Protein AF-0000000084808160 (afdb_homodimer)

Sequence (320 aa):
MPKTILEEVRAYDTNSIVALAGHPIHAMMVSFPIALVIATLGCDIFYWWGGDPFWARAGLWASGFAFWLGVAASLAGTAELLLVEGIRKRAASWMHAIAGVMLVSIAGANWGLRLVDHENVLPVGLMVSALGSVFVGIAGWHGGKLVFDHGIGLMVSTKDMPKTILEEVRAYDTNSIVALAGHPIHAMMVSFPIALVIATLGCDIFYWWGGDPFWARAGLWASGFAFWLGVAASLAGTAELLLVEGIRKRAASWMHAIAGVMLVSIAGANWGLRLVDHENVLPVGLMVSALGSVFVGIAGWHGGKLVFDHGIGLMVSTKD

Nearest PDB structures (foldseek):
  6s37-assembly1_A  TM=6.524E-01  e=2.725E+00  Pseudomonas putida KT2440
  6s18-assembly1_B  TM=5.820E-01  e=2.593E+00  Pseudomonas putida KT2440
  8tn6-assembly1_C  TM=5.753E-01  e=3.008E+00  synthetic construct
  6s37-assembly1_B  TM=4.274E-01  e=4.698E+00  Pseudomonas putida KT2440
  6s37-assembly1_A  TM=6.526E-01  e=3.570E+00  Pseudomonas putida KT2440

Organism: Rhodopseudomonas palustris (strain HaA2) (NCBI:txid316058)

InterPro domains:
  IPR019251 Domain of unknown function DUF2231, transmembrane [PF09990] (22-153)

Foldseek 3Di:
DPDDLVRVLLPFDLAFPCADVLHQPLVVLLVQLLVLLLLLLVLLVVCVVPVDCVSLVSSLVSLVSSLVSLVVSLVSLVCRCVVGPSLVSDPLNVQLNVLSVVLSVLSVVLNVVVVVPSSCCPPPSNVSSVVSNVSSVVNVVSVVCCCPVVVRSPPPPPPD/DPQDLVRVLLPFDLAFPCADVLHQPLVVLLVQLLVLLLLLLVLLVVCVVPVDCVSLVSSLVSLVRSLVSLVVSLVSLVCRCPVGPSLVSDPLNVQLNVLSVVLSVLSVVLNVVVVVPSSCCPPPSNVSSVVSNVSSVVNVVSVVCCCPVVVRSDPPPPPD

pLDDT: mean 90.42, std 14.32, range [31.45, 98.94]

Radius of gyration: 20.62 Å; Cα contacts (8 Å, |Δi|>4): 481; chains: 2; bounding box: 40×64×45 Å

Secondary structure (DSSP, 8-state):
----HHHHHHTS----SSEETTEEHHHHHTHHHHHHHHHHHHHHHHHHHH--HHHHHHHHHHHHHHHHHHHHHHHHHHHHHHH-HHHHT-HHHHHHHHHHHHHHHHHHHHHHHHHH-TT-IIIIIHHHHHHHHHHHHHHHHHHHHHHHTT-TT----TT-/----HHHHHHTS----SSEETTEEHHHHHTHHHHHHHHHHHHHHHHHHHH--HHHHHHHHHHHHHHHHHHHHHHHHHHHHHHH-HHHHT-HHHHHHHHHHHHHHHHHHHHHHHHHH-TT-IIIIIHHHHHHHHHHHHHHHHHHHHHHHTT-TT----TT-

Structure (mmCIF, N/CA/C/O backbone):
data_AF-0000000084808160-model_v1
#
loop_
_entity.id
_entity.type
_entity.pdbx_description
1 polymer 'DUF2231 domain-containing protein'
#
loop_
_atom_site.group_PDB
_atom_site.id
_atom_site.type_symbol
_atom_site.label_atom_id
_atom_site.label_alt_id
_atom_site.label_comp_id
_atom_site.label_asym_id
_atom_site.label_entity_id
_atom_site.label_seq_id
_atom_site.pdbx_PDB_ins_code
_atom_site.Cartn_x
_atom_site.Cartn_y
_atom_site.Cartn_z
_atom_site.occupancy
_atom_site.B_iso_or_equiv
_atom_site.auth_seq_id
_atom_site.auth_comp_id
_atom_site.auth_asym_id
_atom_site.auth_atom_id
_atom_site.pdbx_PDB_model_num
ATOM 1 N N . MET A 1 1 ? 15.773 36.688 20.609 1 50.59 1 MET A N 1
ATOM 2 C CA . MET A 1 1 ? 16.328 35.406 21.016 1 50.59 1 MET A CA 1
ATOM 3 C C . MET A 1 1 ? 16.562 34.5 19.812 1 50.59 1 MET A C 1
ATOM 5 O O . MET A 1 1 ? 15.75 34.5 18.891 1 50.59 1 MET A O 1
ATOM 9 N N . PRO A 1 2 ? 17.797 34.062 19.703 1 53.31 2 PRO A N 1
ATOM 10 C CA . PRO A 1 2 ? 18.062 33.156 18.578 1 53.31 2 PRO A CA 1
ATOM 11 C C . PRO A 1 2 ? 17.062 32 18.484 1 53.31 2 PRO A C 1
ATOM 13 O O . PRO A 1 2 ? 16.703 31.422 19.516 1 53.31 2 PRO A O 1
ATOM 16 N N . LYS A 1 3 ? 16.312 31.984 17.422 1 60.12 3 LYS A N 1
ATOM 17 C CA . LYS A 1 3 ? 15.398 30.875 17.234 1 60.12 3 LYS A CA 1
ATOM 18 C C . LYS A 1 3 ? 16.078 29.531 17.531 1 60.12 3 LYS A C 1
ATOM 20 O O . LYS A 1 3 ? 17.266 29.359 17.219 1 60.12 3 LYS A O 1
ATOM 25 N N . THR A 1 4 ? 15.547 28.641 18.281 1 58.62 4 THR A N 1
ATOM 26 C CA . THR A 1 4 ? 16.047 27.281 18.484 1 58.62 4 THR A CA 1
ATOM 27 C C . THR A 1 4 ? 16.094 26.516 17.156 1 58.62 4 THR A C 1
ATOM 29 O O . THR A 1 4 ? 15.406 26.891 16.203 1 58.62 4 THR A O 1
ATOM 32 N N . ILE A 1 5 ? 17.031 25.75 16.984 1 57.03 5 ILE A N 1
ATOM 33 C CA . ILE A 1 5 ? 17.188 24.906 15.789 1 57.03 5 ILE A CA 1
ATOM 34 C C . ILE A 1 5 ? 15.82 24.328 15.398 1 57.03 5 ILE A C 1
ATOM 36 O O . ILE A 1 5 ? 15.484 24.266 14.211 1 57.03 5 ILE A O 1
ATOM 40 N N . LEU A 1 6 ? 15.078 24 16.422 1 59.34 6 LEU A N 1
ATOM 41 C CA . LEU A 1 6 ? 13.75 23.453 16.188 1 59.34 6 LEU A CA 1
ATOM 42 C C . LEU A 1 6 ? 12.836 24.484 15.539 1 59.34 6 LEU A C 1
ATOM 44 O O . LEU A 1 6 ? 12.078 24.172 14.625 1 59.34 6 LEU A O 1
ATOM 48 N N . GLU A 1 7 ? 12.82 25.656 16.078 1 61.84 7 GLU A N 1
ATOM 49 C CA . GLU A 1 7 ? 12.023 26.75 15.5 1 61.84 7 GLU A CA 1
ATOM 50 C C . GLU A 1 7 ? 12.461 27.047 14.078 1 61.84 7 GLU A C 1
ATOM 52 O O . GLU A 1 7 ? 11.625 27.344 13.211 1 61.84 7 GLU A O 1
ATOM 57 N N . GLU A 1 8 ? 13.68 26.984 13.891 1 60.47 8 GLU A N 1
ATOM 58 C CA . GLU A 1 8 ? 14.211 27.266 12.562 1 60.47 8 GLU A CA 1
ATOM 59 C C . GLU A 1 8 ? 13.75 26.219 11.547 1 60.47 8 GLU A C 1
ATOM 61 O O . GLU A 1 8 ? 13.375 26.562 10.422 1 60.47 8 GLU A O 1
ATOM 66 N N . VAL A 1 9 ? 13.812 25.016 11.859 1 58.66 9 VAL A N 1
ATOM 67 C CA . VAL A 1 9 ? 13.43 23.938 10.961 1 58.66 9 VAL A CA 1
ATOM 68 C C . VAL A 1 9 ? 11.938 24.031 10.656 1 58.66 9 VAL A C 1
ATOM 70 O O . VAL A 1 9 ? 11.516 23.781 9.523 1 58.66 9 VAL A O 1
ATOM 73 N N . ARG A 1 10 ? 11.188 24.391 11.602 1 63.75 10 ARG A N 1
ATOM 74 C CA . ARG A 1 10 ? 9.742 24.5 11.453 1 63.75 10 ARG A CA 1
ATOM 75 C C . ARG A 1 10 ? 9.375 25.656 10.539 1 63.75 10 ARG A C 1
ATOM 77 O O . ARG A 1 10 ? 8.281 25.688 9.969 1 63.75 10 ARG A O 1
ATOM 84 N N . ALA A 1 11 ? 10.328 26.531 10.336 1 67.12 11 ALA A N 1
ATOM 85 C CA . ALA A 1 11 ? 10.078 27.703 9.523 1 67.12 11 ALA A CA 1
ATOM 86 C C . ALA A 1 11 ? 10.164 27.375 8.039 1 67.12 11 ALA A C 1
ATOM 88 O O . ALA A 1 11 ? 9.656 28.125 7.195 1 67.12 11 ALA A O 1
ATOM 89 N N . TYR A 1 12 ? 10.719 26.25 7.754 1 69.31 12 TYR A N 1
ATOM 90 C CA . TYR A 1 12 ? 10.922 25.906 6.348 1 69.31 12 TYR A CA 1
ATOM 91 C C . TYR A 1 12 ? 9.703 25.219 5.77 1 69.31 12 TYR A C 1
ATOM 93 O O . TYR A 1 12 ? 9.016 24.469 6.469 1 69.31 12 TYR A O 1
ATOM 101 N N . ASP A 1 13 ? 9.398 25.5 4.473 1 73.69 13 ASP A N 1
ATOM 102 C CA . ASP A 1 13 ? 8.258 24.938 3.746 1 73.69 13 ASP A CA 1
ATOM 103 C C . ASP A 1 13 ? 8.422 23.438 3.551 1 73.69 13 ASP A C 1
ATOM 105 O O . AS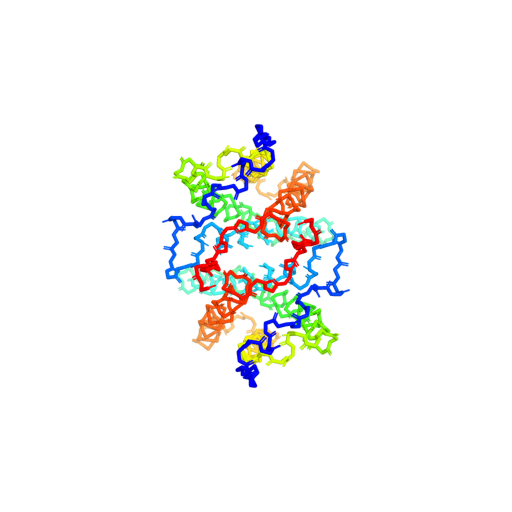P A 1 13 ? 9.492 22.969 3.164 1 73.69 13 ASP A O 1
ATOM 109 N N . THR A 1 14 ? 7.473 22.672 3.936 1 75.81 14 THR A N 1
ATOM 110 C CA . THR A 1 14 ? 7.492 21.219 3.818 1 75.81 14 THR A CA 1
ATOM 111 C C . THR A 1 14 ? 6.516 20.75 2.746 1 75.81 14 THR A C 1
ATOM 113 O O . THR A 1 14 ? 6.203 19.562 2.66 1 75.81 14 THR A O 1
ATOM 116 N N . ASN A 1 15 ? 6.141 21.688 1.88 1 77.44 15 ASN A N 1
ATOM 117 C CA . ASN A 1 15 ? 5.23 21.312 0.801 1 77.44 15 ASN A CA 1
ATOM 118 C C . ASN A 1 15 ? 5.93 20.484 -0.267 1 77.44 15 ASN A C 1
ATOM 120 O O . ASN A 1 15 ? 7.07 20.766 -0.633 1 77.44 15 ASN A O 1
ATOM 124 N N . SER A 1 16 ? 5.223 19.5 -0.676 1 79.38 16 SER A N 1
ATOM 125 C CA . SER A 1 16 ? 5.793 18.641 -1.707 1 79.38 16 SER A CA 1
ATOM 126 C C . SER A 1 16 ? 5.879 19.359 -3.047 1 79.38 16 SER A C 1
ATOM 128 O O . SER A 1 16 ? 4.918 20.016 -3.473 1 79.38 16 SER A O 1
ATOM 130 N N . ILE A 1 17 ? 7.062 19.266 -3.748 1 82.38 17 ILE A N 1
ATOM 131 C CA . ILE A 1 17 ? 7.238 19.812 -5.09 1 82.38 17 ILE A CA 1
ATOM 132 C C . ILE A 1 17 ? 7.047 18.703 -6.125 1 82.38 17 ILE A C 1
ATOM 134 O O . ILE A 1 17 ? 6.816 18.984 -7.305 1 82.38 17 ILE A O 1
ATOM 138 N N . VAL A 1 18 ? 7.289 17.531 -5.754 1 88.31 18 VAL A N 1
ATOM 139 C CA . VAL A 1 18 ? 7.035 16.359 -6.582 1 88.31 18 VAL A CA 1
ATOM 140 C C . VAL A 1 18 ? 5.637 15.82 -6.297 1 88.31 18 VAL A C 1
ATOM 142 O O . VAL A 1 18 ? 5.477 14.883 -5.508 1 88.31 18 VAL A O 1
ATOM 145 N N . ALA A 1 19 ? 4.633 16.484 -6.926 1 90.56 19 ALA A N 1
ATOM 146 C CA . ALA A 1 19 ? 3.248 16.203 -6.555 1 90.56 19 ALA A CA 1
ATOM 147 C C . ALA A 1 19 ? 2.334 16.234 -7.777 1 90.56 19 ALA A C 1
ATOM 149 O O . ALA A 1 19 ? 2.652 16.875 -8.781 1 90.56 19 ALA A O 1
ATOM 150 N N . LEU A 1 20 ? 1.335 15.438 -7.676 1 89.88 20 LEU A N 1
ATOM 151 C CA . LEU A 1 20 ? 0.229 15.484 -8.625 1 89.88 20 LEU A CA 1
ATOM 152 C C . LEU A 1 20 ? -1.003 16.125 -7.992 1 89.88 20 LEU A C 1
ATOM 154 O O . LEU A 1 20 ? -1.657 15.516 -7.145 1 89.88 20 LEU A O 1
ATOM 158 N N . ALA A 1 21 ? -1.365 17.375 -8.406 1 85.19 21 ALA A N 1
ATOM 159 C CA . ALA A 1 21 ? -2.51 18.125 -7.887 1 85.19 21 ALA A CA 1
ATOM 160 C C . ALA A 1 21 ? -2.475 18.188 -6.363 1 85.19 21 ALA A C 1
ATOM 162 O O . ALA A 1 21 ? -3.482 17.922 -5.703 1 85.19 21 ALA A O 1
ATOM 163 N N . GLY A 1 22 ? -1.283 18.375 -5.844 1 83.56 22 GLY A N 1
ATOM 164 C CA . GLY A 1 22 ? -1.13 18.562 -4.41 1 83.56 22 GLY A CA 1
ATOM 165 C C . GLY A 1 22 ? -0.828 17.266 -3.668 1 83.56 22 GLY A C 1
ATOM 166 O O . GLY A 1 22 ? -0.525 17.297 -2.473 1 83.56 22 GLY A O 1
ATOM 167 N N . HIS A 1 23 ? -0.971 16.188 -4.309 1 90.38 23 HIS A N 1
ATOM 168 C CA . HIS A 1 23 ? -0.689 14.906 -3.674 1 90.38 23 HIS A CA 1
ATOM 169 C C . HIS A 1 23 ? 0.756 14.477 -3.91 1 90.38 23 HIS A C 1
ATOM 171 O O . HIS A 1 23 ? 1.175 14.297 -5.055 1 90.38 23 HIS A O 1
ATOM 177 N N . PRO A 1 24 ? 1.534 14.328 -2.828 1 93.25 24 PRO A N 1
ATOM 178 C CA . PRO A 1 24 ? 2.916 13.883 -3.018 1 93.25 24 PRO A CA 1
ATOM 179 C C . PRO A 1 24 ? 3.006 12.539 -3.738 1 93.25 24 PRO A C 1
ATOM 181 O O . PRO A 1 24 ? 2.418 11.547 -3.289 1 93.25 24 PRO A O 1
ATOM 184 N N . ILE A 1 25 ? 3.768 12.492 -4.797 1 95.94 25 ILE A N 1
ATOM 185 C CA . ILE A 1 25 ? 3.879 11.305 -5.633 1 95.94 25 ILE A CA 1
ATOM 186 C C . ILE A 1 25 ? 4.488 10.164 -4.828 1 95.94 25 ILE A C 1
ATOM 188 O O . ILE A 1 25 ? 4.051 9.016 -4.938 1 95.94 25 ILE A O 1
ATOM 192 N N . HIS A 1 26 ? 5.531 10.508 -3.994 1 97.06 26 HIS A N 1
ATOM 193 C CA . HIS A 1 26 ? 6.152 9.492 -3.146 1 97.06 26 HIS A CA 1
ATOM 194 C C . HIS A 1 26 ? 5.117 8.797 -2.271 1 97.06 26 HIS A C 1
ATOM 196 O O . HIS A 1 26 ? 5.078 7.562 -2.219 1 97.06 26 HIS A O 1
ATOM 202 N N . ALA A 1 27 ? 4.273 9.5 -1.642 1 94.62 27 ALA A N 1
ATOM 203 C CA . ALA A 1 27 ? 3.252 8.953 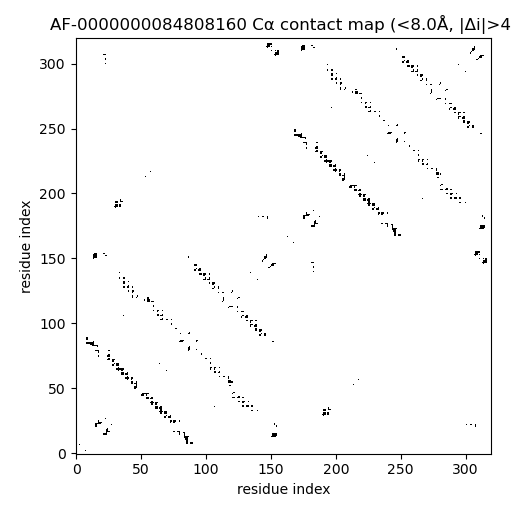-0.758 1 94.62 27 ALA A CA 1
ATOM 204 C C . ALA A 1 27 ? 2.275 8.07 -1.533 1 94.62 27 ALA A C 1
ATOM 206 O O . ALA A 1 27 ? 1.802 7.055 -1.018 1 94.62 27 ALA A O 1
ATOM 207 N N . MET A 1 28 ? 2.035 8.414 -2.754 1 95.75 28 MET A N 1
ATOM 208 C CA . MET A 1 28 ? 1.119 7.652 -3.6 1 95.75 28 MET A CA 1
ATOM 209 C C . MET A 1 28 ? 1.726 6.309 -3.984 1 95.75 28 MET A C 1
ATOM 211 O O . MET A 1 28 ? 1.002 5.328 -4.184 1 95.75 28 MET A O 1
ATOM 215 N N . MET A 1 29 ? 2.971 6.258 -4.043 1 98.12 29 MET A N 1
ATOM 216 C CA . MET A 1 29 ? 3.635 5.105 -4.648 1 98.12 29 MET A CA 1
ATOM 217 C C . MET A 1 29 ? 4.043 4.094 -3.582 1 98.12 29 MET A C 1
ATOM 219 O O . MET A 1 29 ? 4.254 2.916 -3.885 1 98.12 29 MET A O 1
ATOM 223 N N . VAL A 1 30 ? 4.137 4.461 -2.346 1 97.94 30 VAL A N 1
ATOM 224 C CA . VAL A 1 30 ? 4.816 3.648 -1.343 1 97.94 30 VAL A CA 1
ATOM 225 C C . VAL A 1 30 ? 3.922 2.479 -0.937 1 97.94 30 VAL A C 1
ATOM 227 O O . VAL A 1 30 ? 4.391 1.51 -0.335 1 97.94 30 VAL A O 1
ATOM 230 N N . SER A 1 31 ? 2.623 2.5 -1.244 1 98.38 31 SER A N 1
ATOM 231 C CA . SER A 1 31 ? 1.716 1.404 -0.917 1 98.38 31 SER A CA 1
ATOM 232 C C . SER A 1 31 ? 2.131 0.114 -1.614 1 98.38 31 SER A C 1
ATOM 234 O O . SER A 1 31 ? 1.977 -0.976 -1.059 1 98.38 31 SER A O 1
ATOM 236 N N . PHE A 1 32 ? 2.707 0.22 -2.738 1 98.75 32 PHE A N 1
ATOM 237 C CA . PHE A 1 32 ? 2.98 -0.938 -3.58 1 98.75 32 PHE A CA 1
ATOM 238 C C . PHE A 1 32 ? 4.156 -1.739 -3.033 1 98.75 32 PHE A C 1
ATOM 240 O O . PHE A 1 32 ? 4.012 -2.916 -2.699 1 98.75 32 PHE A O 1
ATOM 247 N N . PRO A 1 33 ? 5.301 -1.095 -2.871 1 98.81 33 PRO A N 1
ATOM 248 C CA . PRO A 1 33 ? 6.375 -1.91 -2.305 1 98.81 33 PRO A CA 1
ATOM 249 C C . PRO A 1 33 ? 6.055 -2.414 -0.898 1 98.81 33 PRO A C 1
ATOM 251 O O . PRO A 1 33 ? 6.473 -3.512 -0.521 1 98.81 33 PRO A O 1
ATOM 254 N N . ILE A 1 34 ? 5.348 -1.68 -0.103 1 98.81 34 ILE A N 1
ATOM 255 C CA . ILE A 1 34 ? 4.969 -2.113 1.237 1 98.81 34 ILE A CA 1
ATOM 256 C C . ILE A 1 34 ? 4.172 -3.414 1.152 1 98.81 34 ILE A C 1
ATOM 258 O O . ILE A 1 34 ? 4.566 -4.43 1.736 1 98.81 34 ILE A O 1
ATOM 262 N N . ALA A 1 35 ? 3.154 -3.406 0.432 1 98.88 35 ALA A N 1
ATOM 263 C CA . ALA A 1 35 ? 2.25 -4.551 0.352 1 98.88 35 ALA A CA 1
ATOM 264 C C . ALA A 1 35 ? 2.928 -5.742 -0.321 1 98.88 35 ALA A C 1
ATOM 266 O O . ALA A 1 35 ? 2.723 -6.887 0.083 1 98.88 35 ALA A O 1
ATOM 267 N N . LEU A 1 36 ? 3.707 -5.484 -1.285 1 98.94 36 LEU A N 1
ATOM 268 C CA . LEU A 1 36 ? 4.266 -6.57 -2.082 1 98.94 36 LEU A CA 1
ATOM 269 C C . LEU A 1 36 ? 5.406 -7.258 -1.34 1 98.94 36 LEU A C 1
ATOM 271 O O . LEU A 1 36 ? 5.609 -8.469 -1.485 1 98.94 36 LEU A O 1
ATOM 275 N N . VAL A 1 37 ? 6.156 -6.5 -0.565 1 98.94 37 VAL A N 1
ATOM 276 C CA . VAL A 1 37 ? 7.156 -7.145 0.279 1 98.94 37 VAL A CA 1
ATOM 277 C C . VAL A 1 37 ? 6.473 -8.055 1.291 1 98.94 37 VAL A C 1
ATOM 279 O O . VAL A 1 37 ? 6.898 -9.195 1.497 1 98.94 37 VAL A O 1
ATOM 282 N N . ILE A 1 38 ? 5.438 -7.613 1.864 1 98.94 38 ILE A N 1
ATOM 283 C CA . ILE A 1 38 ? 4.699 -8.43 2.822 1 98.94 38 ILE A CA 1
ATOM 284 C C . ILE A 1 38 ? 4.066 -9.625 2.107 1 98.94 38 ILE A C 1
ATOM 286 O O . ILE A 1 38 ? 4.039 -10.734 2.645 1 98.94 38 ILE A O 1
ATOM 290 N N . ALA A 1 39 ? 3.582 -9.398 0.934 1 98.94 39 ALA A N 1
ATOM 291 C CA . ALA A 1 39 ? 3.02 -10.484 0.136 1 98.94 39 ALA A CA 1
ATOM 292 C C . ALA A 1 39 ? 4.074 -11.547 -0.17 1 98.94 39 ALA A C 1
ATOM 294 O O . ALA A 1 39 ? 3.775 -12.742 -0.201 1 98.94 39 ALA A O 1
ATOM 295 N N . THR A 1 40 ? 5.266 -11.07 -0.489 1 98.88 40 THR A N 1
ATOM 296 C CA . THR A 1 40 ? 6.344 -12.023 -0.733 1 98.88 40 THR A CA 1
ATOM 297 C C . THR A 1 40 ? 6.551 -12.93 0.48 1 98.88 40 THR A C 1
ATOM 299 O O . THR A 1 40 ? 6.672 -14.148 0.34 1 98.88 40 THR A O 1
ATOM 302 N N . LEU A 1 41 ? 6.625 -12.336 1.659 1 98.94 41 LEU A N 1
ATOM 303 C CA . LEU A 1 41 ? 6.719 -13.141 2.877 1 98.94 41 LEU A CA 1
ATOM 304 C C . LEU A 1 41 ? 5.555 -14.117 2.975 1 98.94 41 LEU A C 1
ATOM 306 O O . LEU A 1 41 ? 5.746 -15.281 3.332 1 98.94 41 LEU A O 1
ATOM 310 N N . GLY A 1 42 ? 4.363 -13.664 2.684 1 98.88 42 GLY A N 1
ATOM 311 C CA . GLY A 1 42 ? 3.207 -14.539 2.678 1 98.88 42 GLY A CA 1
ATOM 312 C C . GLY A 1 42 ? 3.363 -15.727 1.745 1 98.88 42 GLY A C 1
ATOM 313 O O . GLY A 1 42 ? 3.033 -16.859 2.107 1 98.88 42 GLY A O 1
ATOM 314 N N . CYS A 1 43 ? 3.84 -15.445 0.572 1 98.81 43 CYS A N 1
ATOM 315 C CA . CYS A 1 43 ? 4.086 -16.516 -0.389 1 98.81 43 CYS A CA 1
ATOM 316 C C . CYS A 1 43 ? 5.039 -17.547 0.186 1 98.81 43 CYS A C 1
ATOM 318 O O . CYS A 1 43 ? 4.816 -18.75 0.034 1 98.81 43 CYS A O 1
ATOM 320 N N . ASP A 1 44 ? 6.059 -17.078 0.806 1 98.75 44 ASP A N 1
ATOM 321 C CA . ASP A 1 44 ? 7.039 -18 1.389 1 98.75 44 ASP A CA 1
ATOM 322 C C . ASP A 1 44 ? 6.41 -18.859 2.484 1 98.75 44 ASP A C 1
ATOM 324 O O . ASP A 1 44 ? 6.688 -20.047 2.578 1 98.75 44 ASP A O 1
ATOM 328 N N . ILE A 1 45 ? 5.641 -18.25 3.307 1 98.75 45 ILE A N 1
ATOM 329 C CA . ILE A 1 45 ? 5 -18.969 4.41 1 98.75 45 ILE A CA 1
ATOM 330 C C . ILE A 1 45 ? 4.047 -20.016 3.859 1 98.75 45 ILE A C 1
ATOM 332 O O . ILE A 1 45 ? 4.023 -21.156 4.34 1 98.75 45 ILE A O 1
ATOM 336 N N . PHE A 1 46 ? 3.277 -19.656 2.85 1 98.56 46 PHE A N 1
ATOM 337 C CA . PHE A 1 46 ? 2.355 -20.609 2.25 1 98.56 46 PHE A CA 1
ATOM 338 C C . PHE A 1 46 ? 3.117 -21.75 1.571 1 98.56 46 PHE A C 1
ATOM 340 O O . PHE A 1 46 ? 2.688 -22.906 1.61 1 98.56 46 PHE A O 1
ATOM 347 N N . TYR A 1 47 ? 4.172 -21.375 0.944 1 98.31 47 TYR A N 1
ATOM 348 C CA . TYR A 1 47 ? 5.023 -22.406 0.364 1 98.31 47 TYR A CA 1
ATOM 349 C C . TYR A 1 47 ? 5.547 -23.344 1.439 1 98.31 47 TYR A C 1
ATOM 351 O O . TYR A 1 47 ? 5.516 -24.562 1.272 1 98.31 47 TYR A O 1
ATOM 359 N N . TRP A 1 48 ? 6.078 -22.75 2.475 1 97.94 48 TRP A N 1
ATOM 360 C CA . TRP A 1 48 ? 6.605 -23.531 3.59 1 97.94 48 TRP A CA 1
ATOM 361 C C . TRP A 1 48 ? 5.543 -24.469 4.156 1 97.94 48 TRP A C 1
ATOM 363 O O . TRP A 1 48 ? 5.824 -25.625 4.461 1 97.94 48 TRP A O 1
ATOM 373 N N . TRP A 1 49 ? 4.387 -23.953 4.242 1 97.56 49 TRP A N 1
ATOM 374 C CA . TRP A 1 49 ? 3.299 -24.703 4.871 1 97.56 49 TRP A CA 1
ATOM 375 C C . TRP A 1 49 ? 2.787 -25.797 3.953 1 97.56 49 TRP A C 1
ATOM 377 O O . TRP A 1 49 ? 2.541 -26.922 4.398 1 97.56 49 TRP A O 1
ATOM 387 N N . GLY A 1 50 ? 2.639 -25.625 2.666 1 96.62 50 GLY A N 1
ATOM 388 C CA . GLY A 1 50 ? 1.943 -26.547 1.781 1 96.62 50 GLY A CA 1
ATOM 389 C C . GLY A 1 50 ? 2.854 -27.172 0.746 1 96.62 50 GLY A C 1
ATOM 390 O O . GLY A 1 50 ? 2.49 -28.172 0.117 1 96.62 50 GLY A O 1
ATOM 391 N N . GLY A 1 51 ? 3.914 -26.578 0.468 1 96 51 GLY A N 1
ATOM 392 C CA . GLY A 1 51 ? 4.859 -27.109 -0.499 1 96 51 GLY A CA 1
ATOM 393 C C . GLY A 1 51 ? 4.43 -26.891 -1.938 1 96 51 GLY A C 1
ATOM 394 O O . GLY A 1 51 ? 5.008 -27.469 -2.859 1 96 51 GLY A O 1
ATOM 395 N N . ASP A 1 52 ? 3.391 -26.156 -2.133 1 97.31 52 ASP A N 1
ATOM 396 C CA . ASP A 1 52 ? 2.867 -25.859 -3.461 1 97.31 52 ASP A CA 1
ATOM 397 C C . ASP A 1 52 ? 3.803 -24.922 -4.223 1 97.31 52 ASP A C 1
ATOM 399 O O . ASP A 1 52 ? 3.979 -23.766 -3.84 1 97.31 52 ASP A O 1
ATOM 403 N N . PRO A 1 53 ? 4.359 -25.422 -5.422 1 97.38 53 PRO A N 1
ATOM 404 C CA . PRO A 1 53 ? 5.32 -24.594 -6.168 1 97.38 53 PRO A CA 1
ATOM 405 C C . PRO A 1 53 ? 4.719 -23.281 -6.668 1 97.38 53 PRO A C 1
ATOM 407 O O . PRO A 1 53 ? 5.457 -22.359 -7.035 1 97.38 53 PRO A O 1
ATOM 410 N N . PHE A 1 54 ? 3.443 -23.219 -6.711 1 98.31 54 PHE A N 1
ATOM 411 C CA . PHE A 1 54 ? 2.746 -21.984 -7.086 1 98.31 54 PHE A CA 1
ATOM 412 C C . PHE A 1 54 ? 3.248 -20.812 -6.262 1 98.31 54 PHE A C 1
ATOM 414 O O . PHE A 1 54 ? 3.494 -19.734 -6.805 1 98.31 54 PHE A O 1
ATOM 421 N N . TRP A 1 55 ? 3.422 -21.047 -5.078 1 98.62 55 TRP A N 1
ATOM 422 C CA . TRP A 1 55 ? 3.756 -19.969 -4.164 1 98.62 55 TRP A CA 1
ATOM 423 C C . TRP A 1 55 ? 5.191 -19.5 -4.371 1 98.62 55 TRP A C 1
ATOM 425 O O . TRP A 1 55 ? 5.508 -18.328 -4.164 1 98.62 55 TRP A O 1
ATOM 435 N N . ALA A 1 56 ? 6.035 -20.406 -4.754 1 98.5 56 ALA A N 1
ATOM 436 C CA . ALA A 1 56 ? 7.402 -20 -5.078 1 98.5 56 ALA A CA 1
ATOM 437 C C . ALA A 1 56 ? 7.426 -19.062 -6.277 1 98.5 56 ALA A C 1
ATOM 439 O O . ALA A 1 56 ? 8.125 -18.047 -6.262 1 98.5 56 ALA A O 1
ATOM 440 N N . ARG A 1 57 ? 6.672 -19.406 -7.25 1 98.56 57 ARG A N 1
ATOM 441 C CA . ARG A 1 57 ? 6.598 -18.547 -8.43 1 98.56 57 ARG A CA 1
ATOM 442 C C . ARG A 1 57 ? 5.926 -17.219 -8.102 1 98.56 57 ARG A C 1
ATOM 444 O O . ARG A 1 57 ? 6.355 -16.156 -8.586 1 98.56 57 ARG A O 1
ATOM 451 N N . ALA A 1 58 ? 4.883 -17.281 -7.32 1 98.75 58 ALA A N 1
ATOM 452 C CA . ALA A 1 58 ? 4.219 -16.047 -6.879 1 98.75 58 ALA A CA 1
ATOM 453 C C . ALA A 1 58 ? 5.195 -15.141 -6.141 1 98.75 58 ALA A C 1
ATOM 455 O O . ALA A 1 58 ? 5.18 -13.922 -6.332 1 98.75 58 ALA A O 1
ATOM 456 N N . GLY A 1 59 ? 6.02 -15.734 -5.32 1 98.75 59 GLY A N 1
ATOM 457 C CA . GLY A 1 59 ? 7.027 -14.969 -4.602 1 98.75 59 GLY A CA 1
ATOM 458 C C . GLY A 1 59 ? 8.039 -14.305 -5.52 1 98.75 59 GLY A C 1
ATOM 459 O O . GLY A 1 59 ? 8.5 -13.195 -5.242 1 98.75 59 GLY A O 1
ATOM 460 N N . LEU A 1 60 ? 8.398 -14.992 -6.586 1 98.75 60 LEU A N 1
ATOM 461 C CA . LEU A 1 60 ? 9.305 -14.422 -7.578 1 98.75 60 LEU A CA 1
ATOM 462 C C . LEU A 1 60 ? 8.734 -13.133 -8.156 1 98.75 60 LEU A C 1
ATOM 464 O O . LEU A 1 60 ? 9.414 -12.109 -8.188 1 98.75 60 LEU A O 1
ATOM 468 N N . TRP A 1 61 ? 7.527 -13.18 -8.562 1 98.81 61 TRP A N 1
ATOM 469 C CA . TRP A 1 61 ? 6.898 -12.023 -9.18 1 98.81 61 TRP A CA 1
ATOM 470 C C . TRP A 1 61 ? 6.633 -10.93 -8.148 1 98.81 61 TRP A C 1
ATOM 472 O O . TRP A 1 61 ? 6.848 -9.75 -8.414 1 98.81 61 TRP A O 1
ATOM 482 N N . ALA A 1 62 ? 6.168 -11.336 -6.938 1 98.88 62 ALA A N 1
ATOM 483 C CA . ALA A 1 62 ? 5.902 -10.375 -5.875 1 98.88 62 ALA A CA 1
ATOM 484 C C . ALA A 1 62 ? 7.172 -9.609 -5.496 1 98.88 62 ALA A C 1
ATOM 486 O O . ALA A 1 62 ? 7.16 -8.383 -5.395 1 98.88 62 ALA A O 1
ATOM 487 N N . SER A 1 63 ? 8.234 -10.328 -5.305 1 98.81 63 SER A N 1
ATOM 488 C CA . SER A 1 63 ? 9.492 -9.688 -4.93 1 98.81 63 SER A CA 1
ATOM 489 C C . SER A 1 63 ? 10.016 -8.805 -6.055 1 98.81 63 SER A C 1
ATOM 491 O O . SER A 1 63 ? 10.562 -7.73 -5.801 1 98.81 63 SER A O 1
ATOM 493 N N . GLY A 1 64 ? 9.906 -9.258 -7.277 1 98.81 64 GLY A N 1
ATOM 494 C CA . GLY A 1 64 ? 10.328 -8.438 -8.398 1 98.81 64 GLY A CA 1
ATOM 495 C C . GLY A 1 64 ? 9.586 -7.117 -8.492 1 98.81 64 GLY A C 1
ATOM 496 O O . GLY A 1 64 ? 10.203 -6.059 -8.617 1 98.81 64 GLY A O 1
ATOM 497 N N . PHE A 1 65 ? 8.266 -7.176 -8.422 1 98.88 65 PHE A N 1
ATOM 498 C CA . PHE A 1 65 ? 7.465 -5.961 -8.484 1 98.88 65 PHE A CA 1
ATOM 499 C C . PHE A 1 65 ? 7.703 -5.094 -7.254 1 98.88 65 PHE A C 1
ATOM 501 O O . PHE A 1 65 ? 7.664 -3.865 -7.336 1 98.88 65 PHE A O 1
ATOM 508 N N . ALA A 1 66 ? 7.898 -5.754 -6.066 1 98.94 66 ALA A N 1
ATOM 509 C CA . ALA A 1 66 ? 8.25 -4.996 -4.867 1 98.94 66 ALA A CA 1
ATOM 510 C C . ALA A 1 66 ? 9.508 -4.164 -5.094 1 98.94 66 ALA A C 1
ATOM 512 O O . ALA A 1 66 ? 9.562 -2.988 -4.727 1 98.94 66 ALA A O 1
ATOM 513 N N . PHE A 1 67 ? 10.508 -4.777 -5.711 1 98.94 67 PHE A N 1
ATOM 514 C CA . PHE A 1 67 ? 11.781 -4.113 -5.953 1 98.94 67 PHE A CA 1
ATOM 515 C C . PHE A 1 67 ? 11.609 -2.947 -6.918 1 98.94 67 PHE A C 1
ATOM 517 O O . PHE A 1 67 ? 11.961 -1.81 -6.598 1 98.94 67 PHE A O 1
ATOM 524 N N . TRP A 1 68 ? 11.016 -3.135 -8.039 1 98.94 68 TRP A N 1
ATOM 525 C CA . TRP A 1 68 ? 10.969 -2.119 -9.086 1 98.94 68 TRP A CA 1
ATOM 526 C C . TRP A 1 68 ? 10.023 -0.984 -8.703 1 98.94 68 TRP A C 1
ATOM 528 O O . TRP A 1 68 ? 10.297 0.183 -9 1 98.94 68 TRP A O 1
ATOM 538 N N . LEU A 1 69 ? 8.898 -1.269 -8.125 1 98.88 69 LEU A N 1
ATOM 539 C CA . LEU A 1 69 ? 8 -0.216 -7.656 1 98.88 69 LEU A CA 1
ATOM 540 C C . LEU A 1 69 ? 8.594 0.508 -6.453 1 98.88 69 LEU A C 1
ATOM 542 O O . LEU A 1 69 ? 8.336 1.697 -6.25 1 98.88 69 LEU A O 1
ATOM 546 N N . GLY A 1 70 ? 9.359 -0.254 -5.641 1 98.88 70 GLY A N 1
ATOM 547 C CA . GLY A 1 70 ? 10.148 0.396 -4.602 1 98.88 70 GLY A CA 1
ATOM 548 C C . GLY A 1 70 ? 11.172 1.372 -5.152 1 98.88 70 GLY A C 1
ATOM 549 O O . GLY A 1 70 ? 11.359 2.459 -4.602 1 98.88 70 GLY A O 1
ATOM 550 N N . VAL A 1 71 ? 11.859 0.958 -6.191 1 98.88 71 VAL A N 1
ATOM 551 C CA . VAL A 1 71 ? 12.812 1.845 -6.852 1 98.88 71 VAL A CA 1
ATOM 552 C C . VAL A 1 71 ? 12.102 3.105 -7.332 1 98.88 71 VAL A C 1
ATOM 554 O O . VAL A 1 71 ? 12.57 4.223 -7.102 1 98.88 71 VAL A O 1
ATOM 557 N N . ALA A 1 72 ? 10.969 2.943 -7.996 1 98.75 72 ALA A N 1
ATOM 558 C CA . ALA A 1 72 ? 10.195 4.09 -8.477 1 98.75 72 ALA A CA 1
ATOM 559 C C . ALA A 1 72 ? 9.812 5.012 -7.324 1 98.75 72 ALA A C 1
ATOM 561 O O . ALA A 1 72 ? 9.961 6.234 -7.418 1 98.75 72 ALA A O 1
ATOM 562 N N . ALA A 1 73 ? 9.289 4.434 -6.23 1 98.56 73 ALA A N 1
ATOM 563 C CA . ALA A 1 73 ? 8.938 5.223 -5.055 1 98.56 73 ALA A CA 1
ATOM 564 C C . ALA A 1 73 ? 10.164 5.938 -4.488 1 98.56 73 ALA A C 1
ATOM 566 O O . ALA A 1 73 ? 10.078 7.098 -4.078 1 98.56 73 ALA A O 1
ATOM 567 N N . SER A 1 74 ? 11.25 5.234 -4.469 1 98.62 74 SER A N 1
ATOM 568 C CA . SER A 1 74 ? 12.484 5.789 -3.928 1 98.62 74 SER A CA 1
ATOM 569 C C . SER A 1 74 ? 12.961 6.98 -4.75 1 98.62 74 SER A C 1
ATOM 571 O O . SER A 1 74 ? 13.492 7.949 -4.203 1 98.62 74 SER A O 1
ATOM 573 N N . LEU A 1 75 ? 12.844 6.902 -6.035 1 98.44 75 LEU A N 1
ATOM 574 C CA . LEU A 1 75 ? 13.219 8.023 -6.887 1 98.44 75 LEU A CA 1
ATOM 575 C C . LEU A 1 75 ? 12.375 9.258 -6.566 1 98.44 75 LEU A C 1
ATOM 577 O O . LEU A 1 75 ? 12.906 10.359 -6.438 1 98.44 75 LEU A O 1
ATOM 581 N N . ALA A 1 76 ? 11.109 9.102 -6.465 1 97.44 76 ALA A N 1
ATOM 582 C CA . ALA A 1 76 ? 10.219 10.203 -6.09 1 97.44 76 ALA A CA 1
ATOM 583 C C . ALA A 1 76 ? 10.578 10.75 -4.711 1 97.44 76 ALA A C 1
ATOM 585 O O . ALA A 1 76 ? 10.633 11.969 -4.516 1 97.44 76 ALA A O 1
ATOM 586 N N . GLY A 1 77 ? 10.797 9.812 -3.77 1 96.75 77 GLY A N 1
ATOM 587 C CA . GLY A 1 77 ? 11.18 10.227 -2.43 1 96.75 77 GLY A CA 1
ATOM 588 C C . GLY A 1 77 ? 12.508 10.961 -2.391 1 96.75 77 GLY A C 1
ATOM 589 O O . GLY A 1 77 ? 12.656 11.938 -1.653 1 96.75 77 GLY A O 1
ATOM 590 N N . THR A 1 78 ? 13.469 10.492 -3.131 1 97.31 78 THR A N 1
ATOM 591 C CA . THR A 1 78 ? 14.781 11.133 -3.203 1 97.31 78 THR A CA 1
ATOM 592 C C . THR A 1 78 ? 14.656 12.531 -3.811 1 97.31 78 THR A C 1
ATOM 594 O O . THR A 1 78 ? 15.289 13.477 -3.338 1 97.31 78 THR A O 1
ATOM 597 N N . ALA A 1 79 ? 13.883 12.664 -4.844 1 96.38 79 ALA A N 1
ATOM 598 C CA . ALA A 1 79 ? 13.633 13.984 -5.422 1 96.38 79 ALA A CA 1
ATOM 599 C C . ALA A 1 79 ? 13.055 14.938 -4.379 1 96.38 79 ALA A C 1
ATOM 601 O O . ALA A 1 79 ? 13.492 16.094 -4.273 1 96.38 79 ALA A O 1
ATOM 602 N N . GLU A 1 80 ? 12.125 14.461 -3.611 1 94.31 80 GLU A N 1
ATOM 603 C CA . GLU A 1 80 ? 11.539 15.273 -2.549 1 94.31 80 GLU A CA 1
ATOM 604 C C . GLU A 1 80 ? 12.586 15.664 -1.515 1 94.31 80 GLU A C 1
ATOM 606 O O . GLU A 1 80 ? 12.641 16.828 -1.083 1 94.31 80 GLU A O 1
ATOM 611 N N . LEU A 1 81 ? 13.367 14.727 -1.119 1 94.44 81 LEU A N 1
ATOM 612 C CA . LEU A 1 81 ? 14.391 14.938 -0.1 1 94.44 81 LEU A CA 1
ATOM 613 C C . LEU A 1 81 ? 15.398 15.984 -0.553 1 94.44 81 LEU A C 1
ATOM 615 O O . LEU A 1 81 ? 15.797 16.844 0.23 1 94.44 81 LEU A O 1
ATOM 619 N N . LEU A 1 82 ? 15.719 15.977 -1.777 1 94.38 82 LEU A N 1
ATOM 620 C CA . LEU A 1 82 ? 16.781 16.844 -2.279 1 94.38 82 LEU A CA 1
ATOM 621 C C . LEU A 1 82 ? 16.219 18.219 -2.664 1 94.38 82 LEU A C 1
ATOM 623 O O . LEU A 1 82 ? 16.906 19.234 -2.527 1 94.38 82 LEU A O 1
ATOM 627 N N . LEU A 1 83 ? 15.023 18.25 -3.164 1 92.75 83 LEU A N 1
ATOM 628 C CA . LEU A 1 83 ? 14.5 19.469 -3.764 1 92.75 83 LEU A CA 1
ATOM 629 C C . LEU A 1 83 ? 13.781 20.312 -2.721 1 92.75 83 LEU A C 1
ATOM 631 O O . LEU A 1 83 ? 13.562 21.516 -2.934 1 92.75 83 LEU A O 1
ATOM 635 N N . VAL A 1 84 ? 13.367 19.703 -1.68 1 89.5 84 VAL A N 1
ATOM 636 C CA . VAL A 1 84 ? 12.609 20.438 -0.673 1 89.5 84 VAL A CA 1
ATOM 637 C C . VAL A 1 84 ? 13.477 20.672 0.561 1 89.5 84 VAL A C 1
ATOM 639 O O . VAL A 1 84 ? 13.727 19.75 1.34 1 89.5 84 VAL A O 1
ATOM 642 N N . GLU A 1 85 ? 13.82 21.906 0.787 1 89.5 85 GLU A N 1
ATOM 643 C CA . GLU A 1 85 ? 14.766 22.281 1.835 1 89.5 85 GLU A CA 1
ATOM 644 C C . GLU A 1 85 ? 14.25 21.875 3.213 1 89.5 85 GLU A C 1
ATOM 646 O O . GLU A 1 85 ? 15.008 21.375 4.039 1 89.5 85 GLU A O 1
ATOM 651 N N . GLY A 1 86 ? 12.992 22.094 3.492 1 87.31 86 GLY A N 1
ATOM 652 C CA . GLY A 1 86 ? 12.406 21.75 4.777 1 87.31 86 GLY A CA 1
ATOM 653 C C . GLY A 1 86 ? 12.5 20.266 5.102 1 87.31 86 GLY A C 1
ATOM 654 O O . GLY A 1 86 ? 12.57 19.891 6.27 1 87.31 86 GLY A O 1
ATOM 655 N N . ILE A 1 87 ? 12.469 19.516 4.082 1 88.5 87 ILE A N 1
ATOM 656 C CA . ILE A 1 87 ? 12.555 18.062 4.258 1 88.5 87 ILE A CA 1
ATOM 657 C C . ILE A 1 87 ? 14.008 17.656 4.488 1 88.5 87 ILE A C 1
ATOM 659 O O . ILE A 1 87 ? 14.305 16.875 5.402 1 88.5 87 ILE A O 1
ATOM 663 N N . ARG A 1 88 ? 14.82 18.203 3.752 1 91.31 88 ARG A N 1
ATOM 664 C CA . ARG A 1 88 ? 16.234 17.859 3.809 1 91.31 88 ARG A CA 1
ATOM 665 C C . ARG A 1 88 ? 16.844 18.25 5.145 1 91.31 88 ARG A C 1
ATOM 667 O O . ARG A 1 88 ? 17.828 17.656 5.594 1 91.31 88 ARG A O 1
ATOM 674 N N . LYS A 1 89 ? 16.359 19.219 5.777 1 91.19 89 LYS A N 1
ATOM 675 C CA . LYS A 1 89 ? 16.938 19.766 7 1 91.19 89 LYS A CA 1
ATOM 676 C C . LYS A 1 89 ? 16.5 18.953 8.219 1 91.19 89 LYS A C 1
ATOM 678 O O . LYS A 1 89 ? 17 19.172 9.328 1 91.19 89 LYS A O 1
ATOM 683 N N . ARG A 1 90 ? 15.68 18.031 8.031 1 89.69 90 ARG A N 1
ATOM 684 C CA . ARG A 1 90 ? 15.172 17.219 9.141 1 89.69 90 ARG A CA 1
ATOM 685 C C . ARG A 1 90 ? 15.914 15.898 9.234 1 89.69 90 ARG A C 1
ATOM 687 O O . ARG A 1 90 ? 15.992 15.148 8.258 1 89.69 90 ARG A O 1
ATOM 694 N N . ALA A 1 91 ? 16.406 15.633 10.406 1 92.5 91 ALA A N 1
ATOM 695 C CA . ALA A 1 91 ? 17.078 14.359 10.633 1 92.5 91 ALA A CA 1
ATOM 696 C C . ALA A 1 91 ? 16.141 13.18 10.391 1 92.5 91 ALA A C 1
ATOM 698 O O . ALA A 1 91 ? 16.562 12.141 9.875 1 92.5 91 ALA A O 1
ATOM 699 N N . ALA A 1 92 ? 14.922 13.312 10.812 1 91.94 92 ALA A N 1
ATOM 700 C CA . ALA A 1 92 ? 13.914 12.266 10.672 1 91.94 92 ALA A CA 1
ATOM 701 C C . ALA A 1 92 ? 13.75 11.867 9.203 1 91.94 92 ALA A C 1
ATOM 703 O O . ALA A 1 92 ? 13.508 10.695 8.898 1 91.94 92 ALA A O 1
ATOM 704 N N . SER A 1 93 ? 13.828 12.82 8.344 1 95.69 93 SER A N 1
ATOM 705 C CA . SER A 1 93 ? 13.727 12.523 6.914 1 95.69 93 SER A CA 1
ATOM 706 C C . SER A 1 93 ? 14.852 11.609 6.453 1 95.69 93 SER A C 1
ATOM 708 O O . SER A 1 93 ? 14.617 10.68 5.672 1 95.69 93 SER A O 1
ATOM 710 N N . TRP A 1 94 ? 16.016 11.836 6.957 1 96.62 94 TRP A N 1
ATOM 711 C CA . TRP A 1 94 ? 17.156 11.031 6.57 1 96.62 94 TRP A CA 1
ATOM 712 C C . TRP A 1 94 ? 17.078 9.625 7.168 1 96.62 94 TRP A C 1
ATOM 714 O O . TRP A 1 94 ? 17.484 8.648 6.543 1 96.62 94 TRP A O 1
ATOM 724 N N . MET A 1 95 ? 16.641 9.523 8.352 1 97.12 95 MET A N 1
ATOM 725 C CA . MET A 1 95 ? 16.406 8.211 8.953 1 97.12 95 MET A CA 1
ATOM 726 C C . MET A 1 95 ? 15.445 7.387 8.109 1 97.12 95 MET A C 1
ATOM 728 O O . MET A 1 95 ? 15.695 6.211 7.844 1 97.12 95 MET A O 1
ATOM 732 N N . HIS A 1 96 ? 14.328 7.988 7.754 1 98 96 HIS A N 1
ATOM 733 C CA . HIS A 1 96 ? 13.375 7.312 6.875 1 98 96 HIS A CA 1
ATOM 734 C C . HIS A 1 96 ? 14.031 6.93 5.551 1 98 96 HIS A C 1
ATOM 736 O O . HIS A 1 96 ? 13.852 5.809 5.07 1 98 96 HIS A O 1
ATOM 742 N N . ALA A 1 97 ? 14.773 7.844 4.965 1 98.38 97 ALA A N 1
ATOM 743 C CA . ALA A 1 97 ? 15.414 7.598 3.674 1 98.38 97 ALA A CA 1
ATOM 744 C C . ALA A 1 97 ? 16.359 6.398 3.746 1 98.38 97 ALA A C 1
ATOM 746 O O . ALA A 1 97 ? 16.344 5.543 2.857 1 98.38 97 ALA A O 1
ATOM 747 N N . ILE A 1 98 ? 17.156 6.32 4.738 1 98.31 98 ILE A N 1
ATOM 748 C CA . ILE A 1 98 ? 18.109 5.227 4.91 1 98.31 98 ILE A CA 1
ATOM 749 C C . ILE A 1 98 ? 17.359 3.906 5.07 1 98.31 98 ILE A C 1
ATOM 751 O O . ILE A 1 98 ? 17.688 2.914 4.418 1 98.31 98 ILE A O 1
ATOM 755 N N . ALA A 1 99 ? 16.375 3.885 5.941 1 98.56 99 ALA A N 1
ATOM 756 C CA . ALA A 1 99 ? 15.562 2.682 6.125 1 98.56 99 ALA A CA 1
ATOM 757 C C . ALA A 1 99 ? 14.891 2.268 4.82 1 98.56 99 ALA A C 1
ATOM 759 O O . ALA A 1 99 ? 14.812 1.079 4.504 1 98.56 99 ALA A O 1
ATOM 760 N N . GLY A 1 100 ? 14.391 3.275 4.109 1 98.69 100 GLY A N 1
ATOM 761 C CA . GLY A 1 100 ? 13.75 3.004 2.828 1 98.69 100 GLY A CA 1
ATOM 762 C C . GLY A 1 100 ? 14.695 2.391 1.812 1 98.69 100 GLY A C 1
ATOM 763 O O . GLY A 1 100 ? 14.352 1.408 1.15 1 98.69 100 GLY A O 1
ATOM 764 N N . VAL A 1 101 ? 15.883 2.943 1.665 1 98.5 101 VAL A N 1
ATOM 765 C CA . VAL A 1 101 ? 16.859 2.453 0.701 1 98.5 101 VAL A CA 1
ATOM 766 C C . VAL A 1 101 ? 17.312 1.049 1.096 1 98.5 101 VAL A C 1
ATOM 768 O O . VAL A 1 101 ? 17.531 0.192 0.234 1 98.5 101 VAL A O 1
ATOM 771 N N . MET A 1 102 ? 17.469 0.841 2.361 1 98.81 102 MET A N 1
ATOM 772 C CA . MET A 1 102 ? 17.797 -0.506 2.828 1 98.81 102 MET A CA 1
ATOM 773 C C . MET A 1 102 ? 16.688 -1.487 2.443 1 98.81 102 MET A C 1
ATOM 775 O O . MET A 1 102 ? 16.969 -2.59 1.97 1 98.81 102 MET A O 1
ATOM 779 N N . LEU A 1 103 ? 15.461 -1.076 2.674 1 98.88 103 LEU A N 1
ATOM 780 C CA . LEU A 1 103 ? 14.32 -1.916 2.32 1 98.88 103 LEU A CA 1
ATOM 781 C C . LEU A 1 103 ? 14.352 -2.275 0.838 1 98.88 103 LEU A C 1
ATOM 783 O O . LEU A 1 103 ? 14.195 -3.443 0.475 1 98.88 103 LEU A O 1
ATOM 787 N N . VAL A 1 104 ? 14.555 -1.268 -0.018 1 98.88 104 VAL A N 1
ATOM 788 C CA . VAL A 1 104 ? 14.57 -1.495 -1.459 1 98.88 104 VAL A CA 1
ATOM 789 C C . VAL A 1 104 ? 15.734 -2.41 -1.826 1 98.88 104 VAL A C 1
ATOM 791 O O . VAL A 1 104 ? 15.594 -3.283 -2.688 1 98.88 104 VAL A O 1
ATOM 794 N N . SER A 1 105 ? 16.906 -2.264 -1.2 1 98.88 105 SER A N 1
ATOM 795 C CA . SER A 1 105 ? 18.062 -3.129 -1.418 1 98.88 105 SER A CA 1
ATOM 796 C C . SER A 1 105 ? 17.75 -4.57 -1.029 1 98.88 105 SER A C 1
ATOM 798 O O . SER A 1 105 ? 18.094 -5.504 -1.754 1 98.88 105 SER A O 1
ATOM 800 N N . ILE A 1 106 ? 17.109 -4.727 0.092 1 98.88 106 ILE A N 1
ATOM 801 C CA . ILE A 1 106 ? 16.719 -6.055 0.556 1 98.88 106 ILE A CA 1
ATOM 802 C C . ILE A 1 106 ? 15.742 -6.68 -0.432 1 98.88 106 ILE A C 1
ATOM 804 O O . ILE A 1 106 ? 15.852 -7.867 -0.759 1 98.88 106 ILE A O 1
ATOM 808 N N . ALA A 1 107 ? 14.781 -5.895 -0.875 1 98.81 107 ALA A N 1
ATOM 809 C CA . ALA A 1 107 ? 13.836 -6.379 -1.874 1 98.81 107 ALA A CA 1
ATOM 810 C C . ALA A 1 107 ? 14.555 -6.816 -3.146 1 98.81 107 ALA A C 1
ATOM 812 O O . ALA A 1 107 ? 14.203 -7.836 -3.746 1 98.81 107 ALA A O 1
ATOM 813 N N . GLY A 1 108 ? 15.508 -6.035 -3.58 1 98.81 108 GLY A N 1
ATOM 814 C CA . GLY A 1 108 ? 16.297 -6.402 -4.742 1 98.81 108 GLY A CA 1
ATOM 815 C C . GLY A 1 108 ? 17.094 -7.688 -4.547 1 98.81 108 GLY A C 1
ATOM 816 O O . GLY A 1 108 ? 17.141 -8.531 -5.449 1 98.81 108 GLY A O 1
ATOM 817 N N . ALA A 1 109 ? 17.75 -7.805 -3.461 1 98.5 109 ALA A N 1
ATOM 818 C CA . ALA A 1 109 ? 18.469 -9.031 -3.141 1 98.5 109 ALA A CA 1
ATOM 819 C C . ALA A 1 109 ? 17.516 -10.234 -3.139 1 98.5 109 ALA A C 1
ATOM 821 O O . ALA A 1 109 ? 17.875 -11.305 -3.635 1 98.5 109 ALA A O 1
ATOM 822 N N . ASN A 1 110 ? 16.344 -10.039 -2.504 1 98.69 110 ASN A N 1
ATOM 823 C CA . ASN A 1 110 ? 15.344 -11.094 -2.471 1 98.69 110 ASN A CA 1
ATOM 824 C C . ASN A 1 110 ? 14.961 -11.547 -3.877 1 98.69 110 ASN A C 1
ATOM 826 O O . ASN A 1 110 ? 14.945 -12.75 -4.164 1 98.69 110 ASN A O 1
ATOM 830 N N . TRP A 1 111 ? 14.656 -10.617 -4.691 1 98.69 111 TRP A N 1
ATOM 831 C CA . TRP A 1 111 ? 14.32 -10.922 -6.078 1 98.69 111 TRP A CA 1
ATOM 832 C C . TRP A 1 111 ? 15.484 -11.594 -6.793 1 98.69 111 TRP A C 1
ATOM 834 O O . TRP A 1 111 ? 15.297 -12.57 -7.516 1 98.69 111 TRP A O 1
ATOM 844 N N . GLY A 1 112 ? 16.688 -11.086 -6.656 1 98.38 112 GLY A N 1
ATOM 845 C CA . GLY A 1 112 ? 17.875 -11.656 -7.27 1 98.38 112 GLY A CA 1
ATOM 846 C C . GLY A 1 112 ? 18.078 -13.117 -6.914 1 98.38 112 GLY A C 1
ATOM 847 O O . GLY A 1 112 ? 18.391 -13.938 -7.781 1 98.38 112 GLY A O 1
ATOM 848 N N . LEU A 1 113 ? 17.938 -13.438 -5.676 1 97.69 113 LEU A N 1
ATOM 849 C CA . LEU A 1 113 ? 18.047 -14.82 -5.234 1 97.69 113 LEU A CA 1
ATOM 850 C C . LEU A 1 113 ? 17.062 -15.711 -5.973 1 97.69 113 LEU A C 1
ATOM 852 O O . LEU A 1 113 ? 17.391 -16.844 -6.344 1 97.69 113 LEU A O 1
ATOM 856 N N . ARG A 1 114 ? 15.906 -15.148 -6.199 1 97.88 114 ARG A N 1
ATOM 857 C CA . ARG A 1 114 ? 14.836 -15.938 -6.797 1 97.88 114 ARG A CA 1
ATOM 858 C C . ARG A 1 114 ? 15.008 -16.047 -8.305 1 97.88 114 ARG A C 1
ATOM 860 O O . ARG A 1 114 ? 14.539 -17 -8.922 1 97.88 114 ARG A O 1
ATOM 867 N N . LEU A 1 115 ? 15.648 -15.086 -8.867 1 97.44 115 LEU A N 1
ATOM 868 C CA . LEU A 1 115 ? 15.961 -15.18 -10.289 1 97.44 115 LEU A CA 1
ATOM 869 C C . LEU A 1 115 ? 16.922 -16.328 -10.57 1 97.44 115 LEU A C 1
ATOM 871 O O . LEU A 1 115 ? 16.859 -16.953 -11.633 1 97.44 115 LEU A O 1
ATOM 875 N N . VAL A 1 116 ? 17.734 -16.562 -9.633 1 96 116 VAL A N 1
ATOM 876 C CA . VAL A 1 116 ? 18.672 -17.672 -9.766 1 96 116 VAL A CA 1
ATOM 877 C C . VAL A 1 116 ? 17.938 -19 -9.617 1 96 116 VAL A C 1
ATOM 879 O O . VAL A 1 116 ? 18.078 -19.906 -10.453 1 96 116 VAL A O 1
ATOM 882 N N . ASP A 1 117 ? 17.125 -19.109 -8.562 1 95 117 ASP A N 1
ATOM 883 C CA . ASP A 1 117 ? 16.312 -20.281 -8.297 1 95 117 ASP A CA 1
ATOM 884 C C . ASP A 1 117 ? 15.117 -19.938 -7.414 1 95 117 ASP A C 1
ATOM 886 O O . ASP A 1 117 ? 15.234 -19.891 -6.188 1 95 117 ASP A O 1
ATOM 890 N N . HIS A 1 118 ? 13.992 -19.828 -8.047 1 89.81 118 HIS A N 1
ATOM 891 C CA . HIS A 1 118 ? 12.844 -19.344 -7.281 1 89.81 118 HIS A CA 1
ATOM 892 C C . HIS A 1 118 ? 12.227 -20.469 -6.449 1 89.81 118 HIS A C 1
ATOM 894 O O . HIS A 1 118 ? 11.406 -20.219 -5.57 1 89.81 118 HIS A O 1
ATOM 900 N N . GLU A 1 119 ? 12.727 -21.703 -6.68 1 89.12 119 GLU A N 1
ATOM 901 C CA . GLU A 1 119 ? 12.188 -22.812 -5.914 1 89.12 119 GLU A CA 1
ATOM 902 C C . GLU A 1 119 ? 12.953 -23.016 -4.605 1 89.12 119 GLU A C 1
ATOM 904 O O . GLU A 1 119 ? 12.5 -23.734 -3.719 1 89.12 119 GLU A O 1
ATOM 909 N N . ASN A 1 120 ? 14.078 -22.312 -4.531 1 89.19 120 ASN A N 1
ATOM 910 C CA . ASN A 1 120 ? 14.82 -22.375 -3.283 1 89.19 120 ASN A CA 1
ATOM 911 C C . ASN A 1 120 ? 14.375 -21.297 -2.301 1 89.19 120 ASN A C 1
ATOM 913 O O . ASN A 1 120 ? 15.141 -20.391 -1.98 1 89.19 120 ASN A O 1
ATOM 917 N N . VAL A 1 121 ? 13.266 -21.438 -1.68 1 95.69 121 VAL A N 1
ATOM 918 C CA . VAL A 1 121 ? 12.617 -20.484 -0.785 1 95.69 121 VAL A CA 1
ATOM 919 C C . VAL A 1 121 ? 13.141 -20.672 0.637 1 95.69 121 VAL A C 1
ATOM 921 O O . VAL A 1 121 ? 13.398 -19.703 1.345 1 95.69 121 VAL A O 1
ATOM 924 N N . LEU A 1 122 ? 13.336 -21.953 0.979 1 95.62 122 LEU A N 1
ATOM 925 C CA . LEU A 1 122 ? 13.742 -22.25 2.348 1 95.62 122 LEU A CA 1
ATOM 926 C C . LEU A 1 122 ? 15.234 -22.594 2.412 1 95.62 122 LEU A C 1
ATOM 928 O O . LEU A 1 122 ? 15.742 -23.328 1.565 1 95.62 122 LEU A O 1
ATOM 932 N N . PRO A 1 123 ? 15.883 -22.109 3.402 1 96.06 123 PRO A N 1
ATOM 933 C CA . PRO A 1 123 ? 15.445 -21.172 4.438 1 96.06 123 PRO A CA 1
ATOM 934 C C . PRO A 1 123 ? 15.742 -19.719 4.086 1 96.06 123 PRO A C 1
ATOM 936 O O . PRO A 1 123 ? 15.172 -18.797 4.684 1 96.06 123 PRO A O 1
ATOM 939 N N . VAL A 1 124 ? 16.594 -19.594 3.107 1 96.31 124 VAL A N 1
ATOM 940 C CA . VAL A 1 124 ? 17.219 -18.297 2.877 1 96.31 124 VAL A CA 1
ATOM 941 C C . VAL A 1 124 ? 16.172 -17.312 2.369 1 96.31 124 VAL A C 1
ATOM 943 O O . VAL A 1 124 ? 16.078 -16.188 2.877 1 96.31 124 VAL A O 1
ATOM 946 N N . GLY A 1 125 ? 15.367 -17.688 1.367 1 97.25 125 GLY A N 1
ATOM 947 C CA . GLY A 1 125 ? 14.32 -16.812 0.86 1 97.25 125 GLY A CA 1
ATOM 948 C C . GLY A 1 125 ? 13.383 -16.312 1.943 1 97.25 125 GLY A C 1
ATOM 949 O O . GLY A 1 125 ? 13.086 -15.109 2.014 1 97.25 125 GLY A O 1
ATOM 950 N N . LEU A 1 126 ? 12.992 -17.188 2.768 1 98.25 126 LEU A N 1
ATOM 951 C CA . LEU A 1 126 ? 12.094 -16.859 3.869 1 98.25 126 LEU A CA 1
ATOM 952 C C . LEU A 1 126 ? 12.75 -15.859 4.824 1 98.25 126 LEU A C 1
ATOM 954 O O . LEU A 1 126 ? 12.109 -14.914 5.281 1 98.25 126 LEU A O 1
ATOM 958 N N . MET A 1 127 ? 13.977 -16.094 5.129 1 98.31 127 MET A N 1
ATOM 959 C CA . MET A 1 127 ? 14.695 -15.219 6.047 1 98.31 127 MET A CA 1
ATOM 960 C C . MET A 1 127 ? 14.836 -13.82 5.461 1 98.31 127 MET A C 1
ATOM 962 O O . MET A 1 127 ? 14.688 -12.828 6.176 1 98.31 127 MET A O 1
ATOM 966 N N . VAL A 1 128 ? 15.172 -13.734 4.219 1 98.56 128 VAL A N 1
ATOM 967 C CA . VAL A 1 128 ? 15.32 -12.438 3.562 1 98.56 128 VAL A CA 1
ATOM 968 C C . VAL A 1 128 ? 13.969 -11.734 3.508 1 98.56 128 VAL A C 1
ATOM 970 O O . VAL A 1 128 ? 13.883 -10.516 3.709 1 98.56 128 VAL A O 1
ATOM 973 N N . SER A 1 129 ? 12.906 -12.469 3.23 1 98.81 129 SER A N 1
ATOM 974 C CA . SER A 1 129 ? 11.562 -11.906 3.23 1 98.81 129 SER A CA 1
ATOM 975 C C . SER A 1 129 ? 11.18 -11.391 4.613 1 98.81 129 SER A C 1
ATOM 977 O O . SER A 1 129 ? 10.539 -10.336 4.734 1 98.81 129 SER A O 1
ATOM 979 N N . ALA A 1 130 ? 11.523 -12.133 5.605 1 98.81 130 ALA A N 1
ATOM 980 C CA . ALA A 1 130 ? 11.266 -11.695 6.977 1 98.81 130 ALA A CA 1
ATOM 981 C C . ALA A 1 130 ? 12.016 -10.406 7.289 1 98.81 130 ALA A C 1
ATOM 983 O O . ALA A 1 130 ? 11.453 -9.477 7.867 1 98.81 130 ALA A O 1
ATOM 984 N N . LEU A 1 131 ? 13.273 -10.367 6.941 1 98.88 131 LEU A N 1
ATOM 985 C CA . LEU A 1 131 ? 14.078 -9.164 7.129 1 98.88 131 LEU A CA 1
ATOM 986 C C . LEU A 1 131 ? 13.461 -7.977 6.395 1 98.88 131 LEU A C 1
ATOM 988 O O . LEU A 1 131 ? 13.375 -6.875 6.941 1 98.88 131 LEU A O 1
ATOM 992 N N . GLY A 1 132 ? 13.047 -8.18 5.125 1 98.88 132 GLY A N 1
ATOM 993 C CA . GLY A 1 132 ? 12.359 -7.145 4.371 1 98.88 132 GLY A CA 1
ATOM 994 C C . GLY A 1 132 ? 11.117 -6.625 5.07 1 98.88 132 GLY A C 1
ATOM 995 O O . GLY A 1 132 ? 10.875 -5.418 5.105 1 98.88 132 GLY A O 1
ATOM 996 N N . SER A 1 133 ? 10.391 -7.523 5.625 1 98.88 133 SER A N 1
ATOM 997 C CA . SER A 1 133 ? 9.164 -7.148 6.32 1 98.88 133 SER A CA 1
ATOM 998 C C . SER A 1 133 ? 9.461 -6.312 7.562 1 98.88 133 SER A C 1
ATOM 1000 O O . SER A 1 133 ? 8.711 -5.395 7.895 1 98.88 133 SER A O 1
ATOM 1002 N N . VAL A 1 134 ? 10.484 -6.652 8.305 1 98.75 134 VAL A N 1
ATOM 1003 C CA . VAL A 1 134 ? 10.93 -5.844 9.43 1 98.75 134 VAL A CA 1
ATOM 1004 C C . VAL A 1 134 ? 11.242 -4.422 8.961 1 98.75 134 VAL A C 1
ATOM 1006 O O . VAL A 1 134 ? 10.828 -3.447 9.594 1 98.75 134 VAL A O 1
ATOM 1009 N N . PHE A 1 135 ? 11.891 -4.293 7.832 1 98.81 135 PHE A N 1
ATOM 1010 C CA . PHE A 1 135 ? 12.266 -2.975 7.332 1 98.81 135 PHE A CA 1
ATOM 1011 C C . PHE A 1 135 ? 11.055 -2.254 6.75 1 98.81 135 PHE A C 1
ATOM 1013 O O . PHE A 1 135 ? 11.031 -1.022 6.688 1 98.81 135 PHE A O 1
ATOM 1020 N N . VAL A 1 136 ? 10.055 -2.986 6.242 1 98.81 136 VAL A N 1
ATOM 1021 C CA . VAL A 1 136 ? 8.781 -2.348 5.922 1 98.81 136 VAL A CA 1
ATOM 1022 C C . VAL A 1 136 ? 8.227 -1.648 7.16 1 98.81 136 VAL A C 1
ATOM 1024 O O . VAL A 1 136 ? 7.789 -0.497 7.09 1 98.81 136 VAL A O 1
ATOM 1027 N N . GLY A 1 137 ? 8.258 -2.359 8.289 1 98.25 137 GLY A N 1
ATOM 1028 C CA . GLY A 1 137 ? 7.809 -1.77 9.539 1 98.25 137 GLY A CA 1
ATOM 1029 C C . GLY A 1 137 ? 8.609 -0.546 9.945 1 98.25 137 GLY A C 1
ATOM 1030 O O . GLY A 1 137 ? 8.031 0.486 10.297 1 98.25 137 GLY A O 1
ATOM 1031 N N . ILE A 1 138 ? 9.898 -0.634 9.867 1 98 138 ILE A N 1
ATOM 1032 C CA . ILE A 1 138 ? 10.781 0.446 10.289 1 98 138 ILE A CA 1
ATOM 1033 C C . ILE A 1 138 ? 10.602 1.651 9.367 1 98 138 ILE A C 1
ATOM 1035 O O . ILE A 1 138 ? 10.336 2.762 9.836 1 98 138 ILE A O 1
ATOM 1039 N N . ALA A 1 139 ? 10.703 1.425 8.07 1 98.31 139 ALA A N 1
ATOM 1040 C CA . ALA A 1 139 ? 10.57 2.516 7.113 1 98.31 139 ALA A CA 1
ATOM 1041 C C . ALA A 1 139 ? 9.164 3.104 7.145 1 98.31 139 ALA A C 1
ATOM 1043 O O . ALA A 1 139 ? 8.992 4.324 7.094 1 98.31 139 ALA A O 1
ATOM 1044 N N . GLY A 1 140 ? 8.164 2.213 7.199 1 96.88 140 GLY A N 1
ATOM 1045 C CA . GLY A 1 140 ? 6.785 2.67 7.27 1 96.88 140 GLY A CA 1
ATOM 1046 C C . GLY A 1 140 ? 6.492 3.502 8.508 1 96.88 140 GLY A C 1
ATOM 1047 O O . GLY A 1 140 ? 5.781 4.504 8.43 1 96.88 140 GLY A O 1
ATOM 1048 N N . TRP A 1 141 ? 7.055 3.07 9.617 1 95.81 141 TRP A N 1
ATOM 1049 C CA . TRP A 1 141 ? 6.859 3.799 10.867 1 95.81 141 TRP A CA 1
ATOM 1050 C C . TRP A 1 141 ? 7.492 5.184 10.797 1 95.81 141 TRP A C 1
ATOM 1052 O O . TRP A 1 141 ? 6.859 6.184 11.148 1 95.81 141 TRP A O 1
ATOM 1062 N N . HIS A 1 142 ? 8.695 5.219 10.383 1 95.31 142 HIS A N 1
ATOM 1063 C CA . HIS A 1 142 ? 9.391 6.496 10.258 1 95.31 142 HIS A CA 1
ATOM 1064 C C . HIS A 1 142 ? 8.711 7.387 9.219 1 95.31 142 HIS A C 1
ATOM 1066 O O . HIS A 1 142 ? 8.648 8.609 9.391 1 95.31 142 HIS A O 1
ATOM 1072 N N . GLY A 1 143 ? 8.242 6.805 8.117 1 94.69 143 GLY A N 1
ATOM 1073 C CA . GLY A 1 143 ? 7.496 7.574 7.133 1 94.69 143 GLY A CA 1
ATOM 1074 C C . GLY A 1 143 ? 6.215 8.164 7.688 1 94.69 143 GLY A C 1
ATOM 1075 O O . GLY A 1 143 ? 5.887 9.32 7.414 1 94.69 143 GLY A O 1
ATOM 1076 N N . GLY A 1 144 ? 5.488 7.316 8.375 1 92.5 144 GLY A N 1
ATOM 1077 C CA . GLY A 1 144 ? 4.293 7.809 9.047 1 92.5 144 GLY A CA 1
ATOM 1078 C C . GLY A 1 144 ? 4.574 8.961 9.992 1 92.5 144 GLY A C 1
ATOM 1079 O O . GLY A 1 144 ? 3.797 9.906 10.07 1 92.5 144 GLY A O 1
ATOM 1080 N N . LYS A 1 145 ? 5.637 8.891 10.758 1 92.38 145 LYS A N 1
ATOM 1081 C CA . LYS A 1 145 ? 6.031 9.953 11.672 1 92.38 145 LYS A CA 1
ATOM 1082 C C . LYS A 1 145 ? 6.23 11.273 10.922 1 92.38 145 LYS A C 1
ATOM 1084 O O . LYS A 1 145 ? 5.879 12.336 11.43 1 92.38 145 LYS A O 1
ATOM 1089 N N . LEU A 1 146 ? 6.812 11.219 9.773 1 92.12 146 LEU A N 1
ATOM 1090 C CA . LEU A 1 146 ? 7.039 12.422 8.977 1 92.12 146 LEU A CA 1
ATOM 1091 C C . LEU A 1 146 ? 5.715 13.062 8.586 1 92.12 146 LEU A C 1
ATOM 1093 O O . LEU A 1 146 ? 5.586 14.289 8.609 1 92.12 146 LEU A O 1
ATOM 1097 N N . VAL A 1 147 ? 4.758 12.273 8.258 1 87.75 147 VAL A N 1
ATOM 1098 C CA . VAL A 1 147 ? 3.461 12.773 7.812 1 87.75 147 VAL A CA 1
ATOM 1099 C C . VAL A 1 147 ? 2.631 13.203 9.023 1 87.75 147 VAL A C 1
ATOM 1101 O O . VAL A 1 147 ? 2.174 14.344 9.094 1 87.75 147 VAL A O 1
ATOM 1104 N N . PHE A 1 148 ? 2.59 12.422 10.008 1 85.06 148 PHE A N 1
ATOM 1105 C CA . PHE A 1 148 ? 1.584 12.602 11.047 1 85.06 148 PHE A CA 1
ATOM 1106 C C . PHE A 1 148 ? 2.146 13.422 12.203 1 85.06 148 PHE A C 1
ATOM 1108 O O . PHE A 1 148 ? 1.395 14.047 12.953 1 85.06 148 PHE A O 1
ATOM 1115 N N . ASP A 1 149 ? 3.42 13.422 12.383 1 82.81 149 ASP A N 1
ATOM 1116 C CA . ASP A 1 149 ? 4.023 14.211 13.453 1 82.81 149 ASP A CA 1
ATOM 1117 C C . ASP A 1 149 ? 4.609 15.516 12.914 1 82.81 14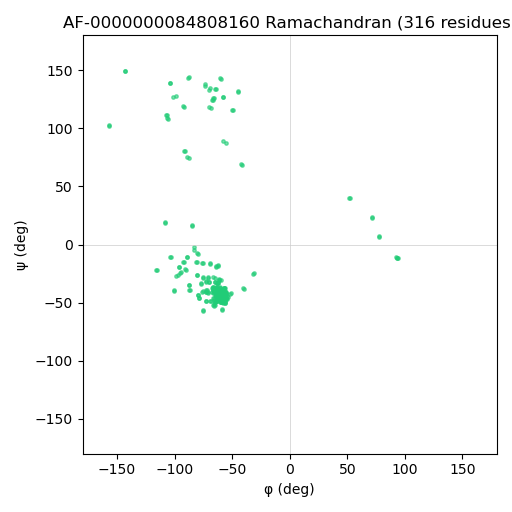9 ASP A C 1
ATOM 1119 O O . ASP A 1 149 ? 4.438 16.578 13.523 1 82.81 149 ASP A O 1
ATOM 1123 N N . HIS A 1 150 ? 5.219 15.484 11.781 1 81.62 150 HIS A N 1
ATOM 1124 C CA . HIS A 1 150 ? 5.961 16.641 11.297 1 81.62 150 HIS A CA 1
ATOM 1125 C C . HIS A 1 150 ? 5.184 17.391 10.211 1 81.62 150 HIS A C 1
ATOM 1127 O O . HIS A 1 150 ? 5.586 18.469 9.781 1 81.62 150 HIS A O 1
ATOM 1133 N N . GLY A 1 151 ? 4.113 16.766 9.734 1 80.06 151 GLY A N 1
ATOM 1134 C CA . GLY A 1 151 ? 3.246 17.438 8.773 1 80.06 151 GLY A CA 1
ATOM 1135 C C . GLY A 1 151 ? 3.873 17.594 7.406 1 80.06 151 GLY A C 1
ATOM 1136 O O . GLY A 1 151 ? 3.58 18.547 6.684 1 80.06 151 GLY A O 1
ATOM 1137 N N . ILE A 1 152 ? 4.781 16.781 7.129 1 78.31 152 ILE A N 1
ATOM 1138 C CA . ILE A 1 152 ? 5.426 16.828 5.82 1 78.31 152 ILE A CA 1
ATOM 1139 C C . ILE A 1 152 ? 4.414 16.5 4.73 1 78.31 152 ILE A C 1
ATOM 1141 O O . ILE A 1 152 ? 3.623 15.562 4.871 1 78.31 152 ILE A O 1
ATOM 1145 N N . GLY A 1 153 ? 4.398 17.297 3.646 1 77.19 153 GLY A N 1
ATOM 1146 C CA . GLY A 1 153 ? 3.506 17.094 2.518 1 77.19 153 GLY A CA 1
ATOM 1147 C C . GLY A 1 153 ? 2.207 17.859 2.625 1 77.19 153 GLY A C 1
ATOM 1148 O O . GLY A 1 153 ? 1.401 17.875 1.692 1 77.19 153 GLY A O 1
ATOM 1149 N N . LEU A 1 154 ? 1.916 18.438 3.771 1 75 154 LEU A N 1
ATOM 1150 C CA . LEU A 1 154 ? 0.665 19.141 4.012 1 75 154 LEU A CA 1
ATOM 1151 C C . LEU A 1 154 ? 0.59 20.406 3.17 1 75 154 LEU A C 1
ATOM 1153 O O . LEU A 1 154 ? 1.592 21.109 3.006 1 75 154 LEU A O 1
ATOM 1157 N N . MET A 1 155 ? -0.425 20.547 2.404 1 62.19 155 MET A N 1
ATOM 1158 C CA . MET A 1 155 ? -0.699 21.812 1.705 1 62.19 155 MET A CA 1
ATOM 1159 C C . MET A 1 155 ? -1.466 22.766 2.602 1 62.19 155 MET A C 1
ATOM 1161 O O . MET A 1 155 ? -1.903 23.828 2.15 1 62.19 155 MET A O 1
ATOM 1165 N N . VAL A 1 156 ? -1.551 22.609 3.84 1 52.72 156 VAL A N 1
ATOM 1166 C CA . VAL A 1 156 ? -2.395 23.5 4.629 1 52.72 156 VAL A CA 1
ATOM 1167 C C . VAL A 1 156 ? -1.939 24.938 4.434 1 52.72 156 VAL A C 1
ATOM 1169 O O . VAL A 1 156 ? -0.771 25.266 4.652 1 52.72 156 VAL A O 1
ATOM 1172 N N . SER A 1 157 ? -2.436 25.594 3.51 1 42.47 157 SER A N 1
ATOM 1173 C CA . SER A 1 157 ? -2.234 27.047 3.4 1 42.47 157 SER A CA 1
ATOM 1174 C C . SER A 1 157 ? -2.33 27.719 4.766 1 42.47 157 SER A C 1
ATOM 1176 O O . SER A 1 157 ? -3.357 27.625 5.438 1 42.47 157 SER A O 1
ATOM 1178 N N . THR A 1 158 ? -1.421 27.5 5.652 1 37.78 158 THR A N 1
ATOM 1179 C CA . THR A 1 158 ? -1.364 28.406 6.805 1 37.78 158 THR A CA 1
ATOM 1180 C C . THR A 1 158 ? -1.808 29.812 6.422 1 37.78 158 THR A C 1
ATOM 1182 O O . THR A 1 158 ? -1.857 30.703 7.27 1 37.78 158 THR A O 1
ATOM 1185 N N . LYS A 1 159 ? -1.758 30.312 5.27 1 38.69 159 LYS A N 1
ATOM 1186 C CA . LYS A 1 159 ? -1.916 31.734 5.008 1 38.69 159 LYS A CA 1
ATOM 1187 C C . LYS A 1 159 ? -3.314 32.219 5.387 1 38.69 159 LYS A C 1
ATOM 1189 O O . LYS A 1 159 ? -3.633 33.406 5.246 1 38.69 159 LYS A O 1
ATOM 1194 N N . ASP A 1 160 ? -4.523 31.469 5.582 1 31.59 160 ASP A N 1
ATOM 1195 C CA . ASP A 1 160 ? -5.535 32.469 5.898 1 31.59 160 ASP A CA 1
ATOM 1196 C C . ASP A 1 160 ? -5.395 32.969 7.34 1 31.59 160 ASP A C 1
ATOM 1198 O O . ASP A 1 160 ? -5.078 32.188 8.234 1 31.59 160 ASP A O 1
ATOM 1202 N N . MET B 1 1 ? -18.797 37.594 15.742 1 51.19 1 MET B N 1
ATOM 1203 C CA . MET B 1 1 ? -19.281 37.094 14.453 1 51.19 1 MET B CA 1
ATOM 1204 C C . MET B 1 1 ? -19.422 35.594 14.461 1 51.19 1 MET B C 1
ATOM 1206 O O . MET B 1 1 ? -18.594 34.875 15.055 1 51.19 1 MET B O 1
ATOM 1210 N N . PRO B 1 2 ? -20.641 35.156 14.148 1 53.62 2 PRO B N 1
ATOM 1211 C CA . PRO B 1 2 ? -20.828 33.688 14.109 1 53.62 2 PRO B CA 1
ATOM 1212 C C . PRO B 1 2 ? -19.75 33 13.297 1 53.62 2 PRO B C 1
ATOM 1214 O O . PRO B 1 2 ? -19.375 33.469 12.219 1 53.62 2 PRO B O 1
ATOM 1217 N N . LYS B 1 3 ? -18.969 32.188 13.953 1 60.69 3 LYS B N 1
ATOM 1218 C CA . LYS B 1 3 ? -17.969 31.406 13.219 1 60.69 3 LYS B CA 1
ATOM 1219 C C . LYS B 1 3 ? -18.562 30.797 11.961 1 60.69 3 LYS B C 1
ATOM 1221 O O . LYS B 1 3 ? -19.719 30.344 11.977 1 60.69 3 LYS B O 1
ATOM 1226 N N . THR B 1 4 ? -18 30.859 10.797 1 58.81 4 THR B N 1
ATOM 1227 C CA . THR B 1 4 ? -18.406 30.172 9.578 1 58.81 4 THR B CA 1
ATOM 1228 C C . THR B 1 4 ? -18.359 28.656 9.781 1 58.81 4 THR B C 1
ATOM 1230 O O . THR B 1 4 ? -17.672 28.172 10.68 1 58.81 4 THR B O 1
ATOM 1233 N N . ILE B 1 5 ? -19.234 27.953 9.242 1 57.19 5 ILE B N 1
ATOM 1234 C CA . ILE B 1 5 ? -19.266 26.5 9.289 1 57.19 5 ILE B CA 1
ATOM 1235 C C . ILE B 1 5 ? -17.859 25.938 9.133 1 57.19 5 ILE B C 1
ATOM 1237 O O . ILE B 1 5 ? -17.484 24.984 9.812 1 57.19 5 ILE B O 1
ATOM 1241 N N . LEU B 1 6 ? -17.125 26.594 8.273 1 59.06 6 LEU B N 1
ATOM 1242 C CA . LEU B 1 6 ? -15.75 26.188 8.031 1 59.06 6 LEU B CA 1
ATOM 1243 C C . LEU B 1 6 ? -14.898 26.359 9.289 1 59.06 6 LEU B C 1
ATOM 1245 O O . LEU B 1 6 ? -14.086 25.5 9.617 1 59.06 6 LEU B O 1
ATOM 1249 N N . GLU B 1 7 ? -14.992 27.5 9.891 1 61.88 7 GLU B N 1
ATOM 1250 C CA . GLU B 1 7 ? -14.258 27.766 11.125 1 61.88 7 GLU B CA 1
ATOM 1251 C C . GLU B 1 7 ? -14.672 26.797 12.227 1 61.88 7 GLU B C 1
ATOM 1253 O O . GLU B 1 7 ? -13.828 26.344 13.016 1 61.88 7 GLU B O 1
ATOM 1258 N N . GLU B 1 8 ? -15.875 26.5 12.234 1 60.16 8 GLU B N 1
ATOM 1259 C CA . GLU B 1 8 ? -16.375 25.578 13.25 1 60.16 8 GLU B CA 1
ATOM 1260 C C . GLU B 1 8 ? -15.812 24.172 13.055 1 60.16 8 GLU B C 1
ATOM 1262 O O . GLU B 1 8 ? -15.43 23.516 14.016 1 60.16 8 GLU B O 1
ATOM 1267 N N . VAL B 1 9 ? -15.805 23.688 11.922 1 58.31 9 VAL B N 1
ATOM 1268 C CA . VAL B 1 9 ? -15.312 22.359 11.625 1 58.31 9 VAL B CA 1
ATOM 1269 C C . VAL B 1 9 ? -13.812 22.281 11.93 1 58.31 9 VAL B C 1
ATOM 1271 O O . VAL B 1 9 ? -13.328 21.266 12.438 1 58.31 9 VAL B O 1
ATOM 1274 N N . ARG B 1 10 ? -13.133 23.297 11.672 1 63.19 10 ARG B N 1
ATOM 1275 C CA . ARG B 1 10 ? -11.695 23.359 11.898 1 63.19 10 ARG B CA 1
ATOM 1276 C C . ARG B 1 10 ? -11.375 23.375 13.383 1 63.19 10 ARG B C 1
ATOM 1278 O O . ARG B 1 10 ? -10.266 23.016 13.789 1 63.19 10 ARG B O 1
ATOM 1285 N N . ALA B 1 11 ? -12.375 23.656 14.156 1 67.25 11 ALA B N 1
ATOM 1286 C CA . ALA B 1 11 ? -12.18 23.75 15.602 1 67.25 11 ALA B CA 1
ATOM 1287 C C . ALA B 1 11 ? -12.18 22.359 16.25 1 67.25 11 ALA B C 1
ATOM 1289 O O . ALA B 1 11 ? -11.703 22.188 17.375 1 67.25 11 ALA B O 1
ATOM 1290 N N . TYR B 1 12 ? -12.633 21.422 15.5 1 69.19 12 TYR B N 1
ATOM 1291 C CA . TYR B 1 12 ? -12.75 20.094 16.094 1 69.19 12 TYR B CA 1
ATOM 1292 C C . TYR B 1 12 ? -11.461 19.297 15.93 1 69.19 12 TYR B C 1
ATOM 1294 O O . TYR B 1 12 ? -10.758 19.438 14.922 1 69.19 12 TYR B O 1
ATOM 1302 N N . ASP B 1 13 ? -11.117 18.484 16.969 1 73.06 13 ASP B N 1
ATOM 1303 C CA . ASP B 1 13 ? -9.922 17.656 17 1 73.06 13 ASP B CA 1
ATOM 1304 C C . ASP B 1 13 ? -9.977 16.562 15.938 1 73.06 13 ASP B C 1
ATOM 1306 O O . ASP B 1 13 ? -10.992 15.891 15.789 1 73.06 13 ASP B O 1
ATOM 1310 N N . THR B 1 14 ? -9 16.469 15.125 1 75 14 THR B N 1
ATOM 1311 C CA . THR B 1 14 ? -8.922 15.477 14.055 1 75 14 THR B CA 1
ATOM 1312 C C . THR B 1 14 ? -7.875 14.414 14.383 1 75 14 THR B C 1
ATOM 1314 O O . THR B 1 14 ? -7.48 13.633 13.508 1 75 14 THR B O 1
ATOM 1317 N N . ASN B 1 15 ? -7.543 14.32 15.664 1 76.81 15 ASN B N 1
ATOM 1318 C CA . ASN B 1 15 ? -6.57 13.312 16.078 1 76.81 15 ASN B CA 1
ATOM 1319 C C . ASN B 1 15 ? -7.168 11.914 16.062 1 76.81 15 ASN B C 1
ATOM 1321 O O . ASN B 1 15 ? -8.312 11.719 16.469 1 76.81 15 ASN B O 1
ATOM 1325 N N . SER B 1 16 ? -6.383 11.047 15.555 1 79 16 SER B N 1
ATOM 1326 C CA . SER B 1 16 ? -6.855 9.664 15.5 1 79 16 SER B CA 1
ATOM 1327 C C . SER B 1 16 ? -6.945 9.055 16.891 1 79 16 SER B C 1
ATOM 1329 O O . SER B 1 16 ? -6.02 9.195 17.703 1 79 16 SER B O 1
ATOM 1331 N N . ILE B 1 17 ? -8.086 8.336 17.188 1 81.94 17 ILE B N 1
ATOM 1332 C CA . ILE B 1 17 ? -8.25 7.602 18.438 1 81.94 17 ILE B CA 1
ATOM 1333 C C . ILE B 1 17 ? -7.941 6.121 18.219 1 81.94 17 ILE B C 1
ATOM 1335 O O . ILE B 1 17 ? -7.684 5.379 19.172 1 81.94 17 ILE B O 1
ATOM 1339 N N . VAL B 1 18 ? -8.133 5.684 17.047 1 87.88 18 VAL B N 1
ATOM 1340 C CA . VAL B 1 18 ? -7.762 4.332 16.641 1 87.88 18 VAL B CA 1
ATOM 1341 C C . VAL B 1 18 ? -6.34 4.328 16.094 1 87.88 18 VAL B C 1
ATOM 1343 O O . VAL B 1 18 ? -6.137 4.398 14.883 1 87.88 18 VAL B O 1
ATOM 1346 N N . ALA B 1 19 ? -5.363 4.305 17.047 1 90.38 19 ALA B N 1
ATOM 1347 C CA . ALA B 1 19 ? -3.979 4.52 16.641 1 90.38 19 ALA B CA 1
ATOM 1348 C C . ALA B 1 19 ? -3.027 3.639 17.453 1 90.38 19 ALA B C 1
ATOM 1350 O O . ALA B 1 19 ? -3.365 3.193 18.547 1 90.38 19 ALA B O 1
ATOM 1351 N N . LEU B 1 20 ? -1.978 3.309 16.797 1 89.5 20 LEU B N 1
ATOM 1352 C CA . LEU B 1 20 ? -0.846 2.66 17.453 1 89.5 20 LEU B CA 1
ATOM 1353 C C . LEU B 1 20 ? 0.32 3.631 17.609 1 89.5 20 LEU B C 1
ATOM 1355 O O . LEU B 1 20 ? 0.984 3.975 16.625 1 89.5 20 LEU B O 1
ATOM 1359 N N . ALA B 1 21 ? 0.61 4.09 18.875 1 84.62 21 ALA B N 1
ATOM 1360 C CA . ALA B 1 21 ? 1.688 5.027 19.172 1 84.62 21 ALA B CA 1
ATOM 1361 C C . ALA B 1 21 ? 1.597 6.27 18.281 1 84.62 21 ALA B C 1
ATOM 1363 O O . ALA B 1 21 ? 2.594 6.691 17.688 1 84.62 21 ALA B O 1
ATOM 1364 N N . GLY B 1 22 ? 0.38 6.711 18.078 1 83.56 22 GLY B N 1
ATOM 1365 C CA . GLY B 1 22 ? 0.164 7.949 17.344 1 83.56 22 GLY B CA 1
ATOM 1366 C C . GLY B 1 22 ? -0.072 7.734 15.859 1 83.56 22 GLY B C 1
ATOM 1367 O O . GLY B 1 22 ? -0.41 8.672 15.133 1 83.56 22 GLY B O 1
ATOM 1368 N N . HIS B 1 23 ? 0.163 6.586 15.398 1 90.31 23 HIS B N 1
ATOM 1369 C CA . HIS B 1 23 ? -0.053 6.293 13.984 1 90.31 23 HIS B CA 1
ATOM 1370 C C . HIS B 1 23 ? -1.455 5.738 13.75 1 90.31 23 HIS B C 1
ATOM 1372 O O . HIS B 1 23 ? -1.819 4.699 14.297 1 90.31 23 HIS B O 1
ATOM 1378 N N . PRO B 1 24 ? -2.256 6.445 12.938 1 93.19 24 PRO B N 1
ATOM 1379 C CA . PRO B 1 24 ? -3.596 5.922 12.656 1 93.19 24 PRO B CA 1
ATOM 1380 C C . PRO B 1 24 ? -3.564 4.527 12.031 1 93.19 24 PRO B C 1
ATOM 1382 O O . PRO B 1 24 ? -2.918 4.32 11 1 93.19 24 PRO B O 1
ATOM 1385 N N . ILE B 1 25 ? -4.281 3.615 12.625 1 95.88 25 ILE B N 1
ATOM 1386 C CA . ILE B 1 25 ? -4.281 2.221 12.195 1 95.88 25 ILE B CA 1
ATOM 1387 C C . ILE B 1 25 ? -4.836 2.117 10.773 1 95.88 25 ILE B C 1
ATOM 1389 O O . ILE B 1 25 ? -4.316 1.359 9.953 1 95.88 25 ILE B O 1
ATOM 1393 N N . HIS B 1 26 ? -5.934 2.906 10.5 1 96.94 26 HIS B N 1
ATOM 1394 C CA . HIS B 1 26 ? -6.508 2.914 9.164 1 96.94 26 HIS B CA 1
ATOM 1395 C C . HIS B 1 26 ? -5.457 3.248 8.109 1 96.94 26 HIS B C 1
ATOM 1397 O O . HIS B 1 26 ? -5.328 2.543 7.105 1 96.94 26 HIS B O 1
ATOM 1403 N N . ALA B 1 27 ? -4.684 4.234 8.312 1 94.5 27 ALA B N 1
ATOM 1404 C CA . ALA B 1 27 ? -3.652 4.664 7.371 1 94.5 27 ALA B CA 1
ATOM 1405 C C . ALA B 1 27 ? -2.59 3.584 7.188 1 94.5 27 ALA B C 1
ATOM 1407 O O . ALA B 1 27 ? -2.061 3.406 6.09 1 94.5 27 ALA B O 1
ATOM 1408 N N . MET B 1 28 ? -2.338 2.85 8.219 1 95.69 28 MET B N 1
ATOM 1409 C CA . MET B 1 28 ? -1.34 1.785 8.172 1 95.69 28 MET B CA 1
ATOM 1410 C C . MET B 1 28 ? -1.831 0.617 7.32 1 95.69 28 MET B C 1
ATOM 1412 O O . MET B 1 28 ? -1.031 -0.087 6.703 1 95.69 28 MET B O 1
ATOM 1416 N N . MET B 1 29 ? -3.066 0.455 7.262 1 98.06 29 MET B N 1
ATOM 1417 C CA . MET B 1 29 ? -3.621 -0.772 6.699 1 98.06 29 MET B CA 1
ATOM 1418 C C . MET B 1 29 ? -3.996 -0.578 5.23 1 98.06 29 MET B C 1
ATOM 1420 O O . MET B 1 29 ? -4.113 -1.55 4.484 1 98.06 29 MET B O 1
ATOM 1424 N N . VAL B 1 30 ? -4.164 0.608 4.77 1 97.94 30 VAL B N 1
ATOM 1425 C CA . VAL B 1 30 ? -4.812 0.854 3.484 1 97.94 30 VAL B CA 1
ATOM 1426 C C . VAL B 1 30 ? -3.852 0.521 2.346 1 97.94 30 VAL B C 1
ATOM 1428 O O . VAL B 1 30 ? -4.27 0.366 1.196 1 97.94 30 VAL B O 1
ATOM 1431 N N . SER B 1 31 ? -2.539 0.392 2.596 1 98.38 31 SER B N 1
ATOM 1432 C CA . SER B 1 31 ? -1.564 0.046 1.564 1 98.38 31 SER B CA 1
ATOM 1433 C C . SER B 1 31 ? -1.86 -1.322 0.96 1 98.38 31 SER B C 1
ATOM 1435 O O . SER B 1 31 ? -1.648 -1.539 -0.234 1 98.38 31 SER B O 1
ATOM 1437 N N . PHE B 1 32 ? -2.404 -2.182 1.719 1 98.75 32 PHE B N 1
ATOM 1438 C CA . PHE B 1 32 ? -2.562 -3.572 1.313 1 98.75 32 PHE B CA 1
ATOM 1439 C C . PHE B 1 32 ? -3.695 -3.719 0.305 1 98.75 32 PHE B C 1
ATOM 1441 O O . PHE B 1 32 ? -3.477 -4.164 -0.823 1 98.75 32 PHE B O 1
ATOM 1448 N N . PRO B 1 33 ? -4.887 -3.289 0.669 1 98.81 33 PRO B N 1
ATOM 1449 C CA . PRO B 1 33 ? -5.918 -3.418 -0.36 1 98.81 33 PRO B CA 1
ATOM 1450 C C . PRO B 1 33 ? -5.617 -2.592 -1.607 1 98.81 33 PRO B C 1
ATOM 1452 O O . PRO B 1 33 ? -5.969 -2.994 -2.719 1 98.81 33 PRO B O 1
ATOM 1455 N N . ILE B 1 34 ? -4.992 -1.466 -1.49 1 98.81 34 ILE B N 1
ATOM 1456 C CA . ILE B 1 34 ? -4.633 -0.645 -2.643 1 98.81 34 ILE B CA 1
ATOM 1457 C C . ILE B 1 34 ? -3.742 -1.446 -3.588 1 98.81 34 ILE B C 1
ATOM 1459 O O . ILE B 1 34 ? -4.078 -1.634 -4.758 1 98.81 34 ILE B O 1
ATOM 1463 N N . ALA B 1 35 ? -2.697 -1.929 -3.111 1 98.88 35 ALA B N 1
ATOM 1464 C CA . ALA B 1 35 ? -1.706 -2.619 -3.932 1 98.88 35 ALA B CA 1
ATOM 1465 C C . ALA B 1 35 ? -2.268 -3.928 -4.484 1 98.88 35 ALA B C 1
ATOM 1467 O O . ALA B 1 35 ? -1.993 -4.293 -5.629 1 98.88 35 ALA B O 1
ATOM 1468 N N . LEU B 1 36 ? -3.035 -4.59 -3.711 1 98.94 36 LEU B N 1
ATOM 1469 C CA . LEU B 1 36 ? -3.48 -5.926 -4.098 1 98.94 36 LEU B CA 1
ATOM 1470 C C . LEU B 1 36 ? -4.598 -5.848 -5.137 1 98.94 36 LEU B C 1
ATOM 1472 O O . LEU B 1 36 ? -4.703 -6.715 -6.004 1 98.94 36 LEU B O 1
ATOM 1476 N N . VAL B 1 37 ? -5.418 -4.836 -5.047 1 98.94 37 VAL B N 1
ATOM 1477 C CA . VAL B 1 37 ? -6.398 -4.637 -6.105 1 98.94 37 VAL B CA 1
ATOM 1478 C C . VAL B 1 37 ? -5.688 -4.352 -7.426 1 98.94 37 VAL B C 1
ATOM 1480 O O . VAL B 1 37 ? -6.035 -4.918 -8.461 1 98.94 37 VAL B O 1
ATOM 1483 N N . ILE B 1 38 ? -4.699 -3.551 -7.391 1 98.94 38 ILE B N 1
ATOM 1484 C CA . ILE B 1 38 ? -3.938 -3.24 -8.594 1 98.94 38 ILE B CA 1
ATOM 1485 C C . ILE B 1 38 ? -3.195 -4.488 -9.07 1 98.94 38 ILE B C 1
ATOM 1487 O O . ILE B 1 38 ? -3.105 -4.742 -10.273 1 98.94 38 ILE B O 1
ATOM 1491 N N . ALA B 1 39 ? -2.695 -5.234 -8.156 1 98.94 39 ALA B N 1
ATOM 1492 C CA . ALA B 1 39 ? -2.025 -6.484 -8.5 1 98.94 39 ALA B CA 1
ATOM 1493 C C . ALA B 1 39 ? -2.988 -7.453 -9.188 1 98.94 39 ALA B C 1
ATOM 1495 O O . ALA B 1 39 ? -2.6 -8.188 -10.102 1 98.94 39 ALA B O 1
ATOM 1496 N N . THR B 1 40 ? -4.199 -7.5 -8.664 1 98.88 40 THR B N 1
ATOM 1497 C CA . THR B 1 40 ? -5.191 -8.359 -9.305 1 98.88 40 THR B CA 1
ATOM 1498 C C . THR B 1 40 ? -5.379 -7.969 -10.766 1 98.88 40 THR B C 1
ATOM 1500 O O . THR B 1 40 ? -5.402 -8.836 -11.648 1 98.88 40 THR B O 1
ATOM 1503 N N . LEU B 1 41 ? -5.535 -6.691 -11.031 1 98.94 41 LEU B N 1
ATOM 1504 C CA . LEU B 1 41 ? -5.613 -6.227 -12.406 1 98.94 41 LEU B CA 1
ATOM 1505 C C . LEU B 1 41 ? -4.387 -6.66 -13.203 1 98.94 41 LEU B C 1
ATOM 1507 O O . LEU B 1 41 ? -4.504 -7.105 -14.344 1 98.94 41 LEU B O 1
ATOM 1511 N N . GLY B 1 42 ? -3.219 -6.523 -12.617 1 98.88 42 GLY B N 1
ATOM 1512 C CA . GLY B 1 42 ? -2.002 -6.977 -13.266 1 98.88 42 GLY B CA 1
ATOM 1513 C C . GLY B 1 42 ? -2.037 -8.453 -13.633 1 98.88 42 GLY B C 1
ATOM 1514 O O . GLY B 1 42 ? -1.639 -8.828 -14.742 1 98.88 42 GLY B O 1
ATOM 1515 N N . CYS B 1 43 ? -2.488 -9.234 -12.703 1 98.81 43 CYS B N 1
ATOM 1516 C CA . CYS B 1 43 ? -2.619 -10.664 -12.969 1 98.81 43 CYS B CA 1
ATOM 1517 C C . CYS B 1 43 ? -3.516 -10.914 -14.172 1 98.81 43 CYS B C 1
ATOM 1519 O O . CYS B 1 43 ? -3.203 -11.75 -15.023 1 98.81 43 CYS B O 1
ATOM 1521 N N . ASP B 1 44 ? -4.586 -10.211 -14.227 1 98.75 44 ASP B N 1
ATOM 1522 C CA . ASP B 1 44 ? -5.52 -10.383 -15.344 1 98.75 44 ASP B CA 1
ATOM 1523 C C . ASP B 1 44 ? -4.867 -10 -16.672 1 98.75 44 ASP B C 1
ATOM 1525 O O . ASP B 1 44 ? -5.059 -10.68 -17.672 1 98.75 44 ASP B O 1
ATOM 1529 N N . ILE B 1 45 ? -4.176 -8.93 -16.672 1 98.75 45 ILE B N 1
ATOM 1530 C CA . ILE B 1 45 ? -3.527 -8.445 -17.875 1 98.75 45 ILE B CA 1
ATOM 1531 C C . ILE B 1 45 ? -2.477 -9.453 -18.344 1 98.75 45 ILE B C 1
ATOM 1533 O O . ILE B 1 45 ? -2.389 -9.766 -19.531 1 98.75 45 ILE B O 1
ATOM 1537 N N . PHE B 1 46 ? -1.708 -9.969 -17.406 1 98.56 46 PHE B N 1
ATOM 1538 C CA . PHE B 1 46 ? -0.698 -10.961 -17.766 1 98.56 46 PHE B CA 1
ATOM 1539 C C . PHE B 1 46 ? -1.35 -12.242 -18.266 1 98.56 46 PHE B C 1
ATOM 1541 O O . PHE B 1 46 ? -0.837 -12.883 -19.188 1 98.56 46 PHE B O 1
ATOM 1548 N N . TYR B 1 47 ? -2.402 -12.586 -17.625 1 98.31 47 TYR B N 1
ATOM 1549 C CA . TYR B 1 47 ? -3.156 -13.734 -18.109 1 98.31 47 TYR B CA 1
ATOM 1550 C C . TYR B 1 47 ? -3.648 -13.5 -19.531 1 98.31 47 TYR B C 1
ATOM 1552 O O . TYR B 1 47 ? -3.521 -14.375 -20.391 1 98.31 47 TYR B O 1
ATOM 1560 N N . TRP B 1 48 ? -4.254 -12.352 -19.719 1 97.94 48 TRP B N 1
ATOM 1561 C CA . TRP B 1 48 ? -4.762 -11.992 -21.031 1 97.94 48 TRP B CA 1
ATOM 1562 C C . TRP B 1 48 ? -3.654 -12.039 -22.078 1 97.94 48 TRP B C 1
ATOM 1564 O O . TRP B 1 48 ? -3.859 -12.531 -23.188 1 97.94 48 TRP B O 1
ATOM 1574 N N . TRP B 1 49 ? -2.545 -11.586 -21.688 1 97.56 49 TRP B N 1
ATOM 1575 C CA . TRP B 1 49 ? -1.427 -11.461 -22.625 1 97.56 49 TRP B CA 1
ATOM 1576 C C . TRP B 1 49 ? -0.805 -12.82 -22.906 1 97.56 49 TRP B C 1
ATOM 1578 O O . TRP B 1 49 ? -0.494 -13.141 -24.062 1 97.56 49 TRP B O 1
ATOM 1588 N N . GLY B 1 50 ? -0.622 -13.711 -21.969 1 96.62 50 GLY B N 1
ATOM 1589 C CA . GLY B 1 50 ? 0.169 -14.922 -22.125 1 96.62 50 GLY B CA 1
ATOM 1590 C C . GLY B 1 50 ? -0.655 -16.188 -22.016 1 96.62 50 GLY B C 1
ATOM 1591 O O . GLY B 1 50 ? -0.197 -17.266 -22.406 1 96.62 50 GLY B O 1
ATOM 1592 N N . GLY B 1 51 ? -1.747 -16.125 -21.422 1 96.06 51 GLY B N 1
ATOM 1593 C CA . GLY B 1 51 ? -2.615 -17.281 -21.281 1 96.06 51 GLY B CA 1
ATOM 1594 C C . GLY B 1 51 ? -2.148 -18.25 -20.203 1 96.06 51 GLY B C 1
ATOM 1595 O O . GLY B 1 51 ? -2.65 -19.375 -20.109 1 96.06 51 GLY B O 1
ATOM 1596 N N . ASP B 1 52 ? -1.155 -17.891 -19.469 1 97.31 52 ASP B N 1
ATOM 1597 C CA . ASP B 1 52 ? -0.606 -18.703 -18.391 1 97.31 52 ASP B CA 1
ATOM 1598 C C . ASP B 1 52 ? -1.582 -18.812 -17.219 1 97.31 52 ASP B C 1
ATOM 1600 O O . ASP B 1 52 ? -1.865 -17.812 -16.562 1 97.31 52 ASP B O 1
ATOM 1604 N N . PRO B 1 53 ? -2.057 -20.094 -16.891 1 97.38 53 PRO B N 1
ATOM 1605 C CA . PRO B 1 53 ? -3.049 -20.25 -15.836 1 97.38 53 PRO B CA 1
ATOM 1606 C C . PRO B 1 53 ? -2.529 -19.797 -14.469 1 97.38 53 PRO B C 1
ATOM 1608 O O . PRO B 1 53 ? -3.316 -19.578 -13.547 1 97.38 53 PRO B O 1
ATOM 1611 N N . PHE B 1 54 ? -1.261 -19.688 -14.336 1 98.38 54 PHE B N 1
ATOM 1612 C CA . PHE B 1 54 ? -0.643 -19.188 -13.117 1 98.38 54 PHE B CA 1
ATOM 1613 C C . PHE B 1 54 ? -1.262 -17.859 -12.711 1 98.38 54 PHE B C 1
ATOM 1615 O O . PHE B 1 54 ? -1.571 -17.641 -11.531 1 98.38 54 PHE B O 1
ATOM 1622 N N . TRP B 1 55 ? -1.459 -17.078 -13.641 1 98.62 55 TRP B N 1
ATOM 1623 C CA . TRP B 1 55 ? -1.908 -15.727 -13.359 1 98.62 55 TRP B CA 1
ATOM 1624 C C . TRP B 1 55 ? -3.369 -15.711 -12.922 1 98.62 55 TRP B C 1
ATOM 1626 O O . TRP B 1 55 ? -3.781 -14.859 -12.133 1 98.62 55 TRP B O 1
ATOM 1636 N N . ALA B 1 56 ? -4.125 -16.625 -13.43 1 98.5 56 ALA B N 1
ATOM 1637 C CA . ALA B 1 56 ? -5.504 -16.75 -12.969 1 98.5 56 ALA B CA 1
ATOM 1638 C C . ALA B 1 56 ? -5.559 -17.109 -11.484 1 98.5 56 ALA B C 1
ATOM 1640 O O . ALA B 1 56 ? -6.336 -16.531 -10.719 1 98.5 56 ALA B O 1
ATOM 1641 N N . ARG B 1 57 ? -4.75 -18.031 -11.125 1 98.62 57 ARG B N 1
ATOM 1642 C CA . ARG B 1 57 ? -4.695 -18.422 -9.727 1 98.62 57 ARG B CA 1
ATOM 1643 C C . ARG B 1 57 ? -4.141 -17.312 -8.852 1 98.62 57 ARG B C 1
ATOM 1645 O O . ARG B 1 57 ? -4.629 -17.078 -7.746 1 98.62 57 ARG B O 1
ATOM 1652 N N . ALA B 1 58 ? -3.117 -16.656 -9.344 1 98.75 58 ALA B N 1
ATOM 1653 C CA . ALA B 1 58 ? -2.564 -15.508 -8.625 1 98.75 58 ALA B CA 1
ATOM 1654 C C . ALA B 1 58 ? -3.631 -14.438 -8.398 1 98.75 58 ALA B C 1
ATOM 1656 O O . ALA B 1 58 ? -3.701 -13.844 -7.316 1 98.75 58 ALA B O 1
ATOM 1657 N N . GLY B 1 59 ? -4.438 -14.227 -9.398 1 98.75 59 GLY B N 1
ATOM 1658 C CA . GLY B 1 59 ? -5.527 -13.266 -9.273 1 98.75 59 GLY B CA 1
ATOM 1659 C C . GLY B 1 59 ? -6.547 -13.656 -8.227 1 98.75 59 GLY B C 1
ATOM 1660 O O . GLY B 1 59 ? -7.098 -12.797 -7.539 1 98.75 59 GLY B O 1
ATOM 1661 N N . LEU B 1 60 ? -6.812 -14.938 -8.125 1 98.75 60 LEU B N 1
ATOM 1662 C CA . LEU B 1 60 ? -7.723 -15.445 -7.105 1 98.75 60 LEU B CA 1
ATOM 1663 C C . LEU B 1 60 ? -7.23 -15.062 -5.711 1 98.75 60 LEU B C 1
ATOM 1665 O O . LEU B 1 60 ? -7.984 -14.508 -4.91 1 98.75 60 LEU B O 1
ATOM 1669 N N . TRP B 1 61 ? -6.016 -15.32 -5.453 1 98.81 61 TRP B N 1
ATOM 1670 C CA . TRP B 1 61 ? -5.453 -15.055 -4.133 1 98.81 61 TRP B CA 1
ATOM 1671 C C . TRP B 1 61 ? -5.305 -13.555 -3.9 1 98.81 61 TRP B C 1
ATOM 1673 O O . TRP B 1 61 ? -5.598 -13.055 -2.811 1 98.81 61 TRP B O 1
ATOM 1683 N N . ALA B 1 62 ? -4.848 -12.812 -4.941 1 98.88 62 ALA B N 1
ATOM 1684 C CA . ALA B 1 62 ? -4.688 -11.367 -4.82 1 98.88 62 ALA B CA 1
ATOM 1685 C C . ALA B 1 62 ? -6.02 -10.695 -4.5 1 98.88 62 ALA B C 1
ATOM 1687 O O . ALA B 1 62 ? -6.102 -9.867 -3.596 1 98.88 62 ALA B O 1
ATOM 1688 N N . SER B 1 63 ? -7.035 -11.062 -5.23 1 98.81 63 SER B N 1
ATOM 1689 C CA . SER B 1 63 ? -8.344 -10.469 -5.004 1 98.81 63 SER B CA 1
ATOM 1690 C C . SER B 1 63 ? -8.898 -10.852 -3.637 1 98.81 63 SER B C 1
ATOM 1692 O O . SER B 1 63 ? -9.531 -10.039 -2.965 1 98.81 63 SER B O 1
ATOM 1694 N N . GLY B 1 64 ? -8.711 -12.086 -3.232 1 98.81 64 GLY B N 1
ATOM 1695 C CA . GLY B 1 64 ? -9.156 -12.5 -1.911 1 98.81 64 GLY B CA 1
ATOM 1696 C C . GLY B 1 64 ? -8.508 -11.711 -0.789 1 98.81 64 GLY B C 1
ATOM 1697 O O . GLY B 1 64 ? -9.195 -11.211 0.1 1 98.81 64 GLY B O 1
ATOM 1698 N N . PHE B 1 65 ? -7.191 -11.594 -0.822 1 98.88 65 PHE B N 1
ATOM 1699 C CA . PHE B 1 65 ? -6.48 -10.836 0.204 1 98.88 65 PHE B CA 1
ATOM 1700 C C . PHE B 1 65 ? -6.828 -9.352 0.122 1 98.88 65 PHE B C 1
ATOM 1702 O O . PHE B 1 65 ? -6.879 -8.664 1.144 1 98.88 65 PHE B O 1
ATOM 1709 N N . ALA B 1 66 ? -7.016 -8.836 -1.137 1 98.94 66 ALA B N 1
ATOM 1710 C CA . ALA B 1 66 ? -7.465 -7.457 -1.285 1 98.94 66 ALA B CA 1
ATOM 1711 C C . ALA B 1 66 ? -8.773 -7.223 -0.538 1 98.94 66 ALA B C 1
ATOM 1713 O O . ALA B 1 66 ? -8.93 -6.219 0.16 1 98.94 66 ALA B O 1
ATOM 1714 N N . PHE B 1 67 ? -9.703 -8.156 -0.68 1 98.94 67 PHE B N 1
ATOM 1715 C CA . PHE B 1 67 ? -11.008 -8.031 -0.054 1 98.94 67 PHE B CA 1
ATOM 1716 C C . PHE B 1 67 ? -10.891 -8.07 1.465 1 98.94 67 PHE B C 1
ATOM 1718 O O . PHE B 1 67 ? -11.344 -7.148 2.15 1 98.94 67 PHE B O 1
ATOM 1725 N N . TRP B 1 68 ? -10.242 -9.023 2.025 1 98.94 68 TRP B N 1
ATOM 1726 C CA . TRP B 1 68 ? -10.234 -9.219 3.471 1 98.94 68 TRP B CA 1
ATOM 1727 C C . TRP B 1 68 ? -9.391 -8.156 4.164 1 98.94 68 TRP B C 1
ATOM 1729 O O . TRP B 1 68 ? -9.734 -7.695 5.254 1 98.94 68 TRP B O 1
ATOM 1739 N N . LEU B 1 69 ? -8.266 -7.789 3.625 1 98.88 69 LEU B N 1
ATOM 1740 C CA . LEU B 1 69 ? -7.469 -6.711 4.199 1 98.88 69 LEU B CA 1
ATOM 1741 C C . LEU B 1 69 ? -8.156 -5.363 4.008 1 98.88 69 LEU B C 1
ATOM 1743 O O . LEU B 1 69 ? -7.996 -4.457 4.832 1 98.88 69 LEU B O 1
ATOM 1747 N N . GLY B 1 70 ? -8.891 -5.25 2.883 1 98.88 70 GLY B N 1
ATOM 1748 C CA . GLY B 1 70 ? -9.758 -4.09 2.729 1 98.88 70 GLY B CA 1
ATOM 1749 C C . GLY B 1 70 ? -10.836 -4 3.799 1 98.88 70 GLY B C 1
ATOM 1750 O O . GLY B 1 70 ? -11.117 -2.916 4.312 1 98.88 70 GLY B O 1
ATOM 1751 N N . VAL B 1 71 ? -11.453 -5.121 4.086 1 98.88 71 VAL B N 1
ATOM 1752 C CA . VAL B 1 71 ? -12.445 -5.168 5.152 1 98.88 71 VAL B CA 1
ATOM 1753 C C . VAL B 1 71 ? -11.805 -4.73 6.469 1 98.88 71 VAL B C 1
ATOM 1755 O O . VAL B 1 71 ? -12.367 -3.9 7.191 1 98.88 71 VAL B O 1
ATOM 1758 N N . ALA B 1 72 ? -10.641 -5.262 6.793 1 98.75 72 ALA B N 1
ATOM 1759 C CA . ALA B 1 72 ? -9.945 -4.887 8.016 1 98.75 72 ALA B CA 1
ATOM 1760 C C . ALA B 1 72 ? -9.672 -3.385 8.055 1 98.75 72 ALA B C 1
ATOM 1762 O O . ALA B 1 72 ? -9.914 -2.727 9.07 1 98.75 72 ALA B O 1
ATOM 1763 N N . ALA B 1 73 ? -9.141 -2.84 6.945 1 98.56 73 ALA B N 1
ATOM 1764 C CA . ALA B 1 73 ? -8.891 -1.402 6.859 1 98.56 73 ALA B CA 1
ATOM 1765 C C . ALA B 1 73 ? -10.188 -0.611 7.031 1 98.56 73 ALA B C 1
ATOM 1767 O O . ALA B 1 73 ? -10.203 0.427 7.699 1 98.56 73 ALA B O 1
ATOM 1768 N N . SER B 1 74 ? -11.219 -1.098 6.422 1 98.62 74 SER B N 1
ATOM 1769 C CA . SER B 1 74 ? -12.508 -0.424 6.484 1 98.62 74 SER B CA 1
ATOM 1770 C C . SER B 1 74 ? -13.047 -0.386 7.914 1 98.62 74 SER B C 1
ATOM 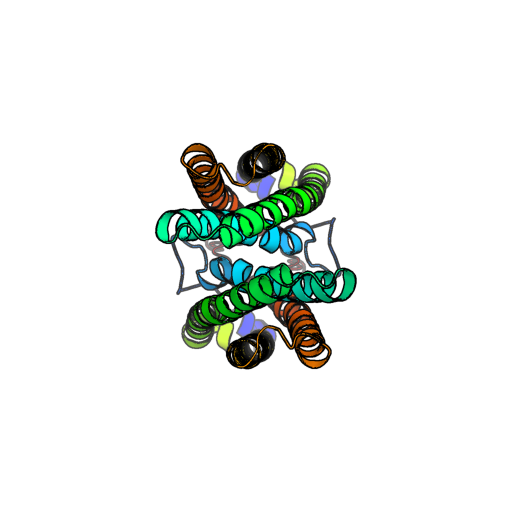1772 O O . SER B 1 74 ? -13.672 0.594 8.32 1 98.62 74 SER B O 1
ATOM 1774 N N . LEU B 1 75 ? -12.875 -1.44 8.641 1 98.44 75 LEU B N 1
ATOM 1775 C CA . LEU B 1 75 ? -13.305 -1.457 10.039 1 98.44 75 LEU B CA 1
ATOM 1776 C C . LEU B 1 75 ? -12.57 -0.392 10.844 1 98.44 75 LEU B C 1
ATOM 1778 O O . LEU B 1 75 ? -13.188 0.344 11.617 1 98.44 75 LEU B O 1
ATOM 1782 N N . ALA B 1 76 ? -11.297 -0.31 10.703 1 97.44 76 ALA B N 1
ATOM 1783 C CA . ALA B 1 76 ? -10.516 0.723 11.375 1 97.44 76 ALA B CA 1
ATOM 1784 C C . ALA B 1 76 ? -10.961 2.117 10.945 1 97.44 76 ALA B C 1
ATOM 1786 O O . ALA B 1 76 ? -11.109 3.012 11.781 1 97.44 76 ALA B O 1
ATOM 1787 N N . GLY B 1 77 ? -11.133 2.273 9.617 1 96.75 77 GLY B N 1
ATOM 1788 C CA . GLY B 1 77 ? -11.602 3.555 9.109 1 96.75 77 GLY B CA 1
ATOM 1789 C C . GLY B 1 77 ? -12.977 3.936 9.617 1 96.75 77 GLY B C 1
ATOM 1790 O O . GLY B 1 77 ? -13.227 5.102 9.93 1 96.75 77 GLY B O 1
ATOM 1791 N N . THR B 1 78 ? -13.875 2.992 9.672 1 97.31 78 THR B N 1
ATOM 1792 C CA . THR B 1 78 ? -15.227 3.236 10.18 1 97.31 78 THR B CA 1
ATOM 1793 C C . THR B 1 78 ? -15.18 3.617 11.656 1 97.31 78 THR B C 1
ATOM 1795 O O . THR B 1 78 ? -15.898 4.523 12.086 1 97.31 78 THR B O 1
ATOM 1798 N N . ALA B 1 79 ? -14.383 2.939 12.414 1 96.31 79 ALA B N 1
ATOM 1799 C CA . ALA B 1 79 ? -14.211 3.309 13.812 1 96.31 79 ALA B CA 1
ATOM 1800 C C . ALA B 1 79 ? -13.742 4.754 13.945 1 96.31 79 ALA B C 1
ATOM 1802 O O . ALA B 1 79 ? -14.266 5.508 14.773 1 96.31 79 ALA B O 1
ATOM 1803 N N . GLU B 1 80 ? -12.812 5.145 13.141 1 94.31 80 GLU B N 1
ATOM 1804 C CA . GLU B 1 80 ? -12.328 6.52 13.148 1 94.31 80 GLU B CA 1
ATOM 1805 C C . GLU B 1 80 ? -13.438 7.5 12.781 1 94.31 80 GLU B C 1
ATOM 1807 O O . GLU B 1 80 ? -13.586 8.547 13.422 1 94.31 80 GLU B O 1
ATOM 1812 N N . LEU B 1 81 ? -14.148 7.184 11.773 1 94.25 81 LEU B N 1
ATOM 1813 C CA . LEU B 1 81 ? -15.227 8.039 11.273 1 94.25 81 LEU B CA 1
ATOM 1814 C C . LEU B 1 81 ? -16.297 8.25 12.344 1 94.25 81 LEU B C 1
ATOM 1816 O O . LEU B 1 81 ? -16.781 9.367 12.531 1 94.25 81 LEU B O 1
ATOM 1820 N N . LEU B 1 82 ? -16.562 7.25 13.078 1 94.19 82 LEU B N 1
ATOM 1821 C CA . LEU B 1 82 ? -17.656 7.305 14.039 1 94.19 82 LEU B CA 1
ATOM 1822 C C . LEU B 1 82 ? -17.188 7.879 15.367 1 94.19 82 LEU B C 1
ATOM 1824 O O . LEU B 1 82 ? -17.938 8.562 16.062 1 94.19 82 LEU B O 1
ATOM 1828 N N . LEU B 1 83 ? -15.969 7.59 15.742 1 92.62 83 LEU B N 1
ATOM 1829 C CA . LEU B 1 83 ? -15.516 7.906 17.094 1 92.62 83 LEU B CA 1
ATOM 1830 C C . LEU B 1 83 ? -14.891 9.297 17.141 1 92.62 83 LEU B C 1
ATOM 1832 O O . LE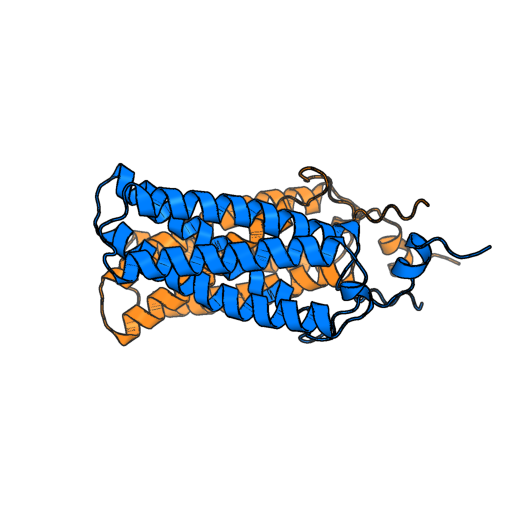U B 1 83 ? -14.742 9.875 18.219 1 92.62 83 LEU B O 1
ATOM 1836 N N . VAL B 1 84 ? -14.484 9.781 16.031 1 89.38 84 VAL B N 1
ATOM 1837 C CA . VAL B 1 84 ? -13.82 11.078 16.016 1 89.38 84 VAL B CA 1
ATOM 1838 C C . VAL B 1 84 ? -14.75 12.133 15.414 1 89.38 84 VAL B C 1
ATOM 1840 O O . VAL B 1 84 ? -14.953 12.164 14.195 1 89.38 84 VAL B O 1
ATOM 1843 N N . GLU B 1 85 ? -15.188 13.039 16.25 1 89.31 85 GLU B N 1
ATOM 1844 C CA . GLU B 1 85 ? -16.188 14.023 15.867 1 89.31 85 GLU B CA 1
ATOM 1845 C C . GLU B 1 85 ? -15.703 14.898 14.719 1 89.31 85 GLU B C 1
ATOM 1847 O O . GLU B 1 85 ? -16.453 15.188 13.789 1 89.31 85 GLU B O 1
ATOM 1852 N N . GLY B 1 86 ? -14.469 15.328 14.758 1 87.25 86 GLY B N 1
ATOM 1853 C CA . GLY B 1 86 ? -13.914 16.188 13.719 1 87.25 86 GLY B CA 1
ATOM 1854 C C . GLY B 1 86 ? -13.906 15.523 12.352 1 87.25 86 GLY B C 1
ATOM 1855 O O . GLY B 1 86 ? -14 16.203 11.328 1 87.25 86 GLY B O 1
ATOM 1856 N N . ILE B 1 87 ? -13.789 14.266 12.383 1 88.38 87 ILE B N 1
ATOM 1857 C CA . ILE B 1 87 ? -13.773 13.516 11.133 1 88.38 87 ILE B CA 1
ATOM 1858 C C . ILE B 1 87 ? -15.203 13.344 10.617 1 88.38 87 ILE B C 1
ATOM 1860 O O . ILE B 1 87 ? -15.469 13.57 9.43 1 88.38 87 ILE B O 1
ATOM 1864 N N . ARG B 1 88 ? -16.031 13.039 11.469 1 91.12 88 ARG B N 1
ATOM 1865 C CA . ARG B 1 88 ? -17.422 12.766 11.094 1 91.12 88 ARG B CA 1
ATOM 1866 C C . ARG B 1 88 ? -18.094 14.031 10.578 1 91.12 88 ARG B C 1
ATOM 1868 O O . ARG B 1 88 ? -19.047 13.953 9.789 1 91.12 88 ARG B O 1
ATOM 1875 N N . LYS B 1 89 ? -17.703 15.148 10.977 1 90.94 89 LYS B N 1
ATOM 1876 C CA . LYS B 1 89 ? -18.359 16.406 10.625 1 90.94 89 LYS B CA 1
ATOM 1877 C C . LYS B 1 89 ? -17.891 16.906 9.258 1 90.94 89 LYS B C 1
ATOM 1879 O O . LYS B 1 89 ? -18.453 17.875 8.727 1 90.94 89 LYS B O 1
ATOM 1884 N N . ARG B 1 90 ? -17.031 16.25 8.664 1 89.62 90 ARG B N 1
ATOM 1885 C CA . ARG B 1 90 ? -16.5 16.672 7.367 1 89.62 90 ARG B CA 1
ATOM 1886 C C . ARG B 1 90 ? -17.141 15.883 6.234 1 89.62 90 ARG B C 1
ATOM 1888 O O . ARG B 1 90 ? -17.125 14.648 6.242 1 89.62 90 ARG B O 1
ATOM 1895 N N . ALA B 1 91 ? -17.656 16.594 5.297 1 92.38 91 ALA B N 1
ATOM 1896 C CA . ALA B 1 91 ? -18.25 15.945 4.129 1 92.38 91 ALA B CA 1
ATOM 1897 C C . ALA B 1 91 ? -17.219 15.109 3.383 1 92.38 91 ALA B C 1
ATOM 1899 O O . ALA B 1 91 ? -17.531 14.031 2.867 1 92.38 91 ALA B O 1
ATOM 1900 N N . ALA B 1 92 ? -16.016 15.602 3.268 1 91.88 92 ALA B N 1
ATOM 1901 C CA . ALA B 1 92 ? -14.938 14.922 2.57 1 91.88 92 ALA B CA 1
ATOM 1902 C C . ALA B 1 92 ? -14.695 13.531 3.158 1 91.88 92 ALA B C 1
ATOM 1904 O O . ALA B 1 92 ? -14.359 12.594 2.432 1 91.88 92 ALA B O 1
ATOM 1905 N N . SER B 1 93 ? -14.82 13.438 4.438 1 95.69 93 SER B N 1
ATOM 1906 C CA . SER B 1 93 ? -14.641 12.141 5.086 1 95.69 93 SER B CA 1
ATOM 1907 C C . SER B 1 93 ? -15.68 11.133 4.605 1 95.69 93 SER B C 1
ATOM 1909 O O . SER B 1 93 ? -15.359 9.969 4.367 1 95.69 93 SER B O 1
ATOM 1911 N N . TRP B 1 94 ? -16.875 11.586 4.438 1 96.5 94 TRP B N 1
ATOM 1912 C CA . TRP B 1 94 ? -17.953 10.711 3.998 1 96.5 94 TRP B CA 1
ATOM 1913 C C . TRP B 1 94 ? -17.781 10.336 2.529 1 96.5 94 TRP B C 1
ATOM 1915 O O . TRP B 1 94 ? -18.109 9.211 2.129 1 96.5 94 TRP B O 1
ATOM 1925 N N . MET B 1 95 ? -17.375 11.227 1.733 1 97 95 MET B N 1
ATOM 1926 C CA . MET B 1 95 ? -17.078 10.914 0.339 1 97 95 MET B CA 1
ATOM 1927 C C . MET B 1 95 ? -16.031 9.812 0.241 1 97 95 MET B C 1
ATOM 1929 O O . MET B 1 95 ? -16.188 8.867 -0.534 1 97 95 MET B O 1
ATOM 1933 N N . HIS B 1 96 ? -14.938 9.984 0.976 1 97.94 96 HIS B N 1
ATOM 1934 C CA . HIS B 1 96 ? -13.914 8.945 1.02 1 97.94 96 HIS B CA 1
ATOM 1935 C C . HIS B 1 96 ? -14.492 7.621 1.503 1 97.94 96 HIS B C 1
ATOM 1937 O O . HIS B 1 96 ? -14.219 6.566 0.921 1 97.94 96 HIS B O 1
ATOM 1943 N N . ALA B 1 97 ? -15.289 7.664 2.549 1 98.38 97 ALA B N 1
ATOM 1944 C CA . ALA B 1 97 ? -15.859 6.449 3.121 1 98.38 97 ALA B CA 1
ATOM 1945 C C . ALA B 1 97 ? -16.719 5.707 2.094 1 98.38 97 ALA B C 1
ATOM 1947 O O . ALA B 1 97 ? -16.609 4.484 1.966 1 98.38 97 ALA B O 1
ATOM 1948 N N . ILE B 1 98 ? -17.531 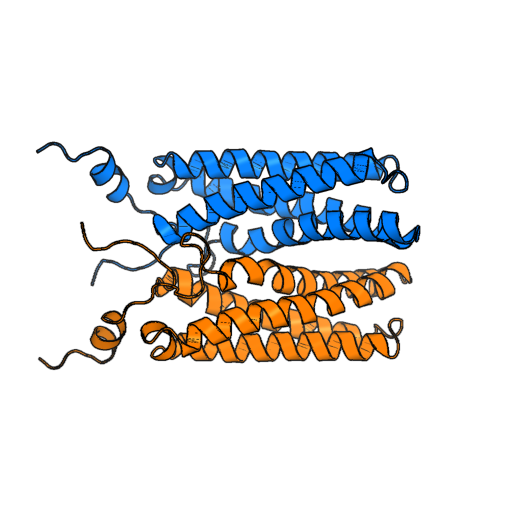6.383 1.388 1 98.31 98 ILE B N 1
ATOM 1949 C CA . ILE B 1 98 ? -18.406 5.785 0.383 1 98.31 98 ILE B CA 1
ATOM 1950 C C . ILE B 1 98 ? -17.562 5.156 -0.724 1 98.31 98 ILE B C 1
ATOM 1952 O O . ILE B 1 98 ? -17.797 4.012 -1.118 1 98.31 98 ILE B O 1
ATOM 1956 N N . ALA B 1 99 ? -16.594 5.902 -1.231 1 98.56 99 ALA B N 1
ATOM 1957 C CA . ALA B 1 99 ? -15.711 5.371 -2.26 1 98.56 99 ALA B CA 1
ATOM 1958 C C . ALA B 1 99 ? -14.969 4.137 -1.756 1 98.56 99 ALA B C 1
ATOM 1960 O O . ALA B 1 99 ? -14.789 3.166 -2.494 1 98.56 99 ALA B O 1
ATOM 1961 N N . GLY B 1 100 ? -14.523 4.227 -0.504 1 98.62 100 GLY B N 1
ATOM 1962 C CA . GLY B 1 100 ? -13.828 3.098 0.095 1 98.62 100 GLY B CA 1
ATOM 1963 C C . GLY B 1 100 ? -14.688 1.853 0.196 1 98.62 100 GLY B C 1
ATOM 1964 O O . GLY B 1 100 ? -14.25 0.757 -0.158 1 98.62 100 GLY B O 1
ATOM 1965 N N . VAL B 1 101 ? -15.914 1.982 0.679 1 98.5 101 VAL B N 1
ATOM 1966 C CA . VAL B 1 101 ? -16.812 0.85 0.845 1 98.5 101 VAL B CA 1
ATOM 1967 C C . VAL B 1 101 ? -17.172 0.271 -0.522 1 98.5 101 VAL B C 1
ATOM 1969 O O . VAL B 1 101 ? -17.297 -0.948 -0.676 1 98.5 101 VAL B O 1
ATOM 1972 N N . MET B 1 102 ? -17.359 1.133 -1.474 1 98.81 102 MET B N 1
ATOM 1973 C CA . MET B 1 102 ? -17.594 0.655 -2.834 1 98.81 102 MET B CA 1
ATOM 1974 C C . MET B 1 102 ? -16.406 -0.167 -3.328 1 98.81 102 MET B C 1
ATOM 1976 O O . MET B 1 102 ? -16.578 -1.234 -3.916 1 98.81 102 MET B O 1
ATOM 1980 N N . LEU B 1 103 ? -15.211 0.356 -3.094 1 98.88 103 LEU B N 1
ATOM 1981 C CA . LEU B 1 103 ? -14 -0.352 -3.496 1 98.88 103 LEU B CA 1
ATOM 1982 C C . LEU B 1 103 ? -13.953 -1.74 -2.869 1 98.88 103 LEU B C 1
ATOM 1984 O O . LEU B 1 103 ? -13.695 -2.729 -3.559 1 98.88 103 LEU B O 1
ATOM 1988 N N . VAL B 1 104 ? -14.203 -1.816 -1.555 1 98.88 104 VAL B N 1
ATOM 1989 C CA . VAL B 1 104 ? -14.148 -3.092 -0.849 1 98.88 104 VAL B CA 1
ATOM 1990 C C . VAL B 1 104 ? -15.227 -4.027 -1.387 1 98.88 104 VAL B C 1
ATOM 1992 O O . VAL B 1 104 ? -14.992 -5.23 -1.541 1 98.88 104 VAL B O 1
ATOM 1995 N N . SER B 1 105 ? -16.422 -3.527 -1.71 1 98.88 105 SER B N 1
ATOM 1996 C CA . SER B 1 105 ? -17.5 -4.312 -2.303 1 98.88 105 SER B CA 1
ATOM 1997 C C . SER B 1 105 ? -17.094 -4.863 -3.666 1 98.88 105 SER B C 1
ATOM 1999 O O . SER B 1 105 ? -17.344 -6.031 -3.971 1 98.88 105 SER B O 1
ATOM 2001 N N . ILE B 1 106 ? -16.5 -4.031 -4.449 1 98.88 106 ILE B N 1
ATOM 2002 C CA . ILE B 1 106 ? -16.031 -4.449 -5.766 1 98.88 106 ILE B CA 1
ATOM 2003 C C . ILE B 1 106 ? -14.969 -5.539 -5.617 1 98.88 106 ILE B C 1
ATOM 2005 O O . ILE B 1 106 ? -14.977 -6.531 -6.352 1 98.88 106 ILE B O 1
ATOM 2009 N N . ALA B 1 107 ? -14.055 -5.332 -4.68 1 98.81 107 ALA B N 1
ATOM 2010 C CA . ALA B 1 107 ? -13.039 -6.348 -4.414 1 98.81 107 ALA B CA 1
ATOM 2011 C C . ALA B 1 107 ? -13.68 -7.668 -4.004 1 98.81 107 ALA B C 1
ATOM 2013 O O . ALA B 1 107 ? -13.234 -8.742 -4.422 1 98.81 107 ALA B O 1
ATOM 2014 N N . GLY B 1 108 ? -14.68 -7.609 -3.162 1 98.81 108 GLY B N 1
ATOM 2015 C CA . GLY B 1 108 ? -15.398 -8.805 -2.764 1 98.81 108 GLY B CA 1
ATOM 2016 C C . GLY B 1 108 ? -16.094 -9.5 -3.922 1 98.81 108 GLY B C 1
ATOM 2017 O O . GLY B 1 108 ? -16.062 -10.727 -4.035 1 98.81 108 GLY B O 1
ATOM 2018 N N . ALA B 1 109 ? -16.766 -8.766 -4.711 1 98.5 109 ALA B N 1
ATOM 2019 C CA . ALA B 1 109 ? -17.406 -9.32 -5.902 1 98.5 109 ALA B CA 1
ATOM 2020 C C . ALA B 1 109 ? -16.391 -9.984 -6.816 1 98.5 109 ALA B C 1
ATOM 2022 O O . ALA B 1 109 ? -16.641 -11.055 -7.371 1 98.5 109 ALA B O 1
ATOM 2023 N N . ASN B 1 110 ? -15.25 -9.266 -7.012 1 98.69 110 ASN B N 1
ATOM 2024 C CA . ASN B 1 110 ? -14.172 -9.812 -7.828 1 98.69 110 ASN B CA 1
ATOM 2025 C C . ASN B 1 110 ? -13.711 -11.172 -7.305 1 98.69 110 ASN B C 1
ATOM 2027 O O . ASN B 1 110 ? -13.609 -12.133 -8.07 1 98.69 110 ASN B O 1
ATOM 2031 N N . TRP B 1 111 ? -13.445 -11.227 -6.059 1 98.69 111 TRP B N 1
ATOM 2032 C CA . TRP B 1 111 ? -13.039 -12.477 -5.434 1 98.69 111 TRP B CA 1
ATOM 2033 C C . TRP B 1 111 ? -14.125 -13.531 -5.559 1 98.69 111 TRP B C 1
ATOM 2035 O O . TRP B 1 111 ? -13.844 -14.695 -5.875 1 98.69 111 TRP B O 1
ATOM 2045 N N . GLY B 1 112 ? -15.367 -13.203 -5.289 1 98.38 112 GLY B N 1
ATOM 2046 C CA . GLY B 1 112 ? -16.484 -14.125 -5.402 1 98.38 112 GLY B CA 1
ATOM 2047 C C . GLY B 1 112 ? -16.594 -14.758 -6.777 1 98.38 112 GLY B C 1
ATOM 2048 O O . GLY B 1 112 ? -16.828 -15.961 -6.895 1 98.38 112 GLY B O 1
ATOM 2049 N N . LEU B 1 113 ? -16.484 -13.969 -7.785 1 97.69 113 LEU B N 1
ATOM 2050 C CA . LEU B 1 113 ? -16.516 -14.477 -9.148 1 97.69 113 LEU B CA 1
ATOM 2051 C C . LEU B 1 113 ? -15.43 -15.531 -9.359 1 97.69 113 LEU B C 1
ATOM 2053 O O . LEU B 1 113 ? -15.664 -16.547 -10.031 1 97.69 113 LEU B O 1
ATOM 2057 N N . ARG B 1 114 ? -14.312 -15.281 -8.734 1 97.94 114 ARG B N 1
ATOM 2058 C CA . ARG B 1 1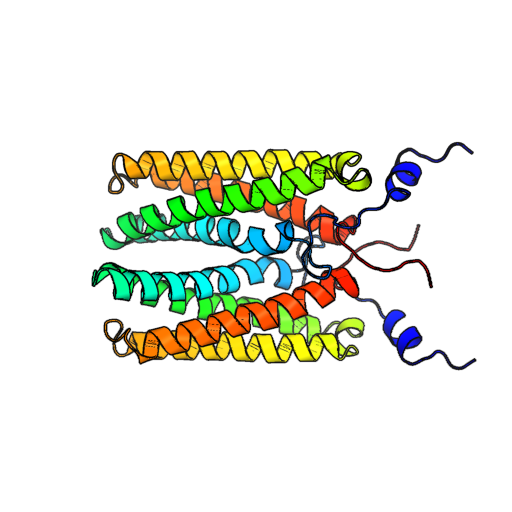14 ? -13.164 -16.156 -8.945 1 97.94 114 ARG B CA 1
ATOM 2059 C C . ARG B 1 114 ? -13.273 -17.422 -8.109 1 97.94 114 ARG B C 1
ATOM 2061 O O . ARG B 1 114 ? -12.711 -18.453 -8.461 1 97.94 114 ARG B O 1
ATOM 2068 N N . LEU B 1 115 ? -13.969 -17.328 -7.031 1 97.44 115 LEU B N 1
ATOM 2069 C CA . LEU B 1 115 ? -14.219 -18.516 -6.234 1 97.44 115 LEU B CA 1
ATOM 2070 C C . LEU B 1 115 ? -15.078 -19.516 -7 1 97.44 115 LEU B C 1
ATOM 2072 O O . LEU B 1 115 ? -14.938 -20.719 -6.832 1 97.44 115 LEU B O 1
ATOM 2076 N N . VAL B 1 116 ? -15.914 -18.984 -7.797 1 96.12 116 VAL B N 1
ATOM 2077 C CA . VAL B 1 116 ? -16.766 -19.828 -8.617 1 96.12 116 VAL B CA 1
ATOM 2078 C C . VAL B 1 116 ? -15.945 -20.469 -9.742 1 96.12 116 VAL B C 1
ATOM 2080 O O . VAL B 1 116 ? -15.984 -21.672 -9.945 1 96.12 116 VAL B O 1
ATOM 2083 N N . ASP B 1 117 ? -15.172 -19.625 -10.438 1 95.06 117 ASP B N 1
ATOM 2084 C CA . ASP B 1 117 ? -14.281 -20.078 -11.508 1 95.06 117 ASP B CA 1
ATOM 2085 C C . ASP B 1 117 ? -13.148 -19.078 -11.727 1 95.06 117 ASP B C 1
ATOM 2087 O O . ASP B 1 117 ? -13.312 -18.094 -12.461 1 95.06 117 ASP B O 1
ATOM 2091 N N . HIS B 1 118 ? -12 -19.422 -11.227 1 90.06 118 HIS B N 1
ATOM 2092 C CA . HIS B 1 118 ? -10.922 -18.453 -11.273 1 90.06 118 HIS B CA 1
ATOM 2093 C C . HIS B 1 118 ? -10.266 -18.422 -12.648 1 90.06 118 HIS B C 1
ATOM 2095 O O . HIS B 1 118 ? -9.484 -17.516 -12.953 1 90.06 118 HIS B O 1
ATOM 2101 N N . GLU B 1 119 ? -10.672 -19.391 -13.5 1 89.12 119 GLU B N 1
ATOM 2102 C CA . GLU B 1 119 ? -10.086 -19.406 -14.844 1 89.12 119 GLU B CA 1
ATOM 2103 C C . GLU B 1 119 ? -10.891 -18.547 -15.812 1 89.12 119 GLU B C 1
ATOM 2105 O O . GLU B 1 119 ? -10.43 -18.25 -16.922 1 89.12 119 GLU B O 1
ATOM 2110 N N . ASN B 1 120 ? -12.062 -18.141 -15.32 1 89.06 120 ASN B N 1
ATOM 2111 C CA . ASN B 1 120 ? -12.859 -17.234 -16.156 1 89.06 120 ASN B CA 1
ATOM 2112 C C . ASN B 1 120 ? -12.484 -15.781 -15.906 1 89.06 120 ASN B C 1
ATOM 2114 O O . ASN B 1 120 ? -13.305 -15.008 -15.406 1 89.06 120 ASN B O 1
ATOM 2118 N N . VAL B 1 121 ? -11.391 -15.32 -16.375 1 95.62 121 VAL B N 1
ATOM 2119 C CA . VAL B 1 121 ? -10.82 -13.992 -16.172 1 95.62 121 VAL B CA 1
ATOM 2120 C C . VAL B 1 121 ? -11.367 -13.031 -17.219 1 95.62 121 VAL B C 1
ATOM 2122 O O . VAL B 1 121 ? -11.695 -11.883 -16.906 1 95.62 121 VAL B O 1
ATOM 2125 N N . LEU B 1 122 ? -11.492 -13.57 -18.438 1 95.69 122 LEU B N 1
ATOM 2126 C CA . LEU B 1 122 ? -11.922 -12.711 -19.531 1 95.69 122 LEU B CA 1
ATOM 2127 C C . LEU B 1 122 ? -13.383 -12.969 -19.891 1 95.69 122 LEU B C 1
ATOM 2129 O O . LEU B 1 122 ? -13.812 -14.125 -19.953 1 95.69 122 LEU B O 1
ATOM 2133 N N . PRO B 1 123 ? -14.117 -11.938 -20.156 1 96.12 123 PRO B N 1
ATOM 2134 C CA . PRO B 1 123 ? -13.789 -10.516 -20.031 1 96.12 123 PRO B CA 1
ATOM 2135 C C . PRO B 1 123 ? -14.18 -9.93 -18.672 1 96.12 123 PRO B C 1
ATOM 2137 O O . PRO B 1 123 ? -13.703 -8.859 -18.297 1 96.12 123 PRO B O 1
ATOM 2140 N N . VAL B 1 124 ? -15 -10.703 -18.016 1 96.31 124 VAL B N 1
ATOM 2141 C CA . VAL B 1 124 ? -15.711 -10.141 -16.875 1 96.31 124 VAL B CA 1
ATOM 2142 C C . VAL B 1 124 ? -14.719 -9.859 -15.742 1 96.31 124 VAL B C 1
ATOM 2144 O O . VAL B 1 124 ? -14.719 -8.766 -15.164 1 96.31 124 VAL B O 1
ATOM 2147 N N . GLY B 1 125 ? -13.844 -10.82 -15.383 1 97.25 125 GLY B N 1
ATOM 2148 C CA . GLY B 1 125 ? -12.852 -10.609 -14.344 1 97.25 125 GLY B CA 1
ATOM 2149 C C . GLY B 1 125 ? -11.992 -9.383 -14.586 1 97.25 125 GLY B C 1
ATOM 2150 O O . GLY B 1 125 ? -11.781 -8.578 -13.672 1 97.25 125 GLY B O 1
ATOM 2151 N N . LEU B 1 126 ? -11.57 -9.242 -15.773 1 98.31 126 LEU B N 1
ATOM 2152 C CA . LEU B 1 126 ? -10.742 -8.102 -16.156 1 98.31 126 LEU B CA 1
ATOM 2153 C C . LEU B 1 126 ? -11.508 -6.793 -15.977 1 98.31 126 LEU B C 1
ATOM 2155 O O . LEU B 1 126 ? -10.953 -5.809 -15.492 1 98.31 126 LEU B O 1
ATOM 2159 N N . MET B 1 127 ? -12.719 -6.785 -16.391 1 98.31 127 MET B N 1
ATOM 2160 C CA . MET B 1 127 ? -13.539 -5.578 -16.281 1 98.31 127 MET B CA 1
ATOM 2161 C C . MET B 1 127 ? -13.758 -5.195 -14.828 1 98.31 127 MET B C 1
ATOM 2163 O O . MET B 1 127 ? -13.703 -4.016 -14.477 1 98.31 127 MET B O 1
ATOM 2167 N N . VAL B 1 128 ? -14.047 -6.145 -14.016 1 98.56 128 VAL B N 1
ATOM 2168 C CA . VAL B 1 128 ? -14.266 -5.883 -12.594 1 98.56 128 VAL B CA 1
ATOM 2169 C C . VAL B 1 128 ? -12.961 -5.395 -11.953 1 98.56 128 VAL B C 1
ATOM 2171 O O . VAL B 1 128 ? -12.977 -4.492 -11.117 1 98.56 128 VAL B O 1
ATOM 2174 N N . SER B 1 129 ? -11.836 -5.984 -12.328 1 98.81 129 SER B N 1
ATOM 2175 C CA . SER B 1 129 ? -10.539 -5.539 -11.836 1 98.81 129 SER B CA 1
ATOM 2176 C C . SER B 1 129 ? -10.242 -4.109 -12.266 1 98.81 129 SER B C 1
ATOM 2178 O O . SER B 1 129 ? -9.688 -3.324 -11.484 1 98.81 129 SER B O 1
ATOM 2180 N N . ALA B 1 130 ? -10.57 -3.809 -13.477 1 98.81 130 ALA B N 1
ATOM 2181 C CA . ALA B 1 130 ? -10.391 -2.441 -13.961 1 98.81 130 ALA B CA 1
ATOM 2182 C C . ALA B 1 130 ? -11.25 -1.463 -13.164 1 98.81 130 ALA B C 1
ATOM 2184 O O . ALA B 1 130 ? -10.773 -0.396 -12.766 1 98.81 130 ALA B O 1
ATOM 2185 N N . LEU B 1 131 ? -12.5 -1.803 -12.961 1 98.81 131 LEU B N 1
ATOM 2186 C CA . LEU B 1 131 ? -13.391 -0.978 -12.156 1 98.81 131 LEU B CA 1
ATOM 2187 C C . LEU B 1 131 ? -12.836 -0.786 -10.742 1 98.81 131 LEU B C 1
ATOM 2189 O O . LEU B 1 131 ? -12.852 0.326 -10.211 1 98.81 131 LEU B O 1
ATOM 2193 N N . GLY B 1 132 ? -12.367 -1.874 -10.109 1 98.88 132 GLY B N 1
ATOM 2194 C CA . GLY B 1 132 ? -11.727 -1.781 -8.805 1 98.88 132 GLY B CA 1
ATOM 2195 C C . GLY B 1 132 ? -10.555 -0.824 -8.781 1 98.88 132 GLY B C 1
ATOM 2196 O O . GLY B 1 132 ? -10.398 -0.039 -7.844 1 98.88 132 GLY B O 1
ATOM 2197 N N . SER B 1 133 ? -9.781 -0.889 -9.805 1 98.88 133 SER B N 1
ATOM 2198 C CA . SER B 1 133 ? -8.609 -0.023 -9.898 1 98.88 133 SER B CA 1
ATOM 2199 C C . SER B 1 133 ? -9.008 1.443 -10.016 1 98.88 133 SER B C 1
ATOM 2201 O O . SER B 1 133 ? -8.336 2.322 -9.469 1 98.88 133 SER B O 1
ATOM 2203 N N . VAL B 1 134 ? -10.039 1.746 -10.773 1 98.75 134 VAL B N 1
ATOM 2204 C CA . VAL B 1 134 ? -10.578 3.098 -10.844 1 98.75 134 VAL B CA 1
ATOM 2205 C C . VAL B 1 134 ? -10.977 3.572 -9.445 1 98.75 134 VAL B C 1
ATOM 2207 O O . VAL B 1 134 ? -10.656 4.699 -9.055 1 98.75 134 VAL B O 1
ATOM 2210 N N . PHE B 1 135 ? -11.594 2.719 -8.672 1 98.81 135 PHE B N 1
ATOM 2211 C CA . PHE B 1 135 ? -12.047 3.102 -7.34 1 98.81 135 PHE B CA 1
ATOM 2212 C C . PHE B 1 135 ? -10.867 3.178 -6.371 1 98.81 135 PHE B C 1
ATOM 2214 O O . PHE B 1 135 ? -10.938 3.881 -5.359 1 98.81 135 PHE B O 1
ATOM 2221 N N . VAL B 1 136 ? -9.797 2.396 -6.594 1 98.81 136 VAL B N 1
ATOM 2222 C CA . VAL B 1 136 ? -8.57 2.627 -5.848 1 98.81 136 VAL B CA 1
ATOM 2223 C C . VAL B 1 136 ? -8.109 4.074 -6.035 1 98.81 136 VAL B C 1
ATOM 2225 O O . VAL B 1 136 ? -7.758 4.75 -5.07 1 98.81 136 VAL B O 1
ATOM 2228 N N . GLY B 1 137 ? -8.141 4.523 -7.285 1 98.25 137 GLY B N 1
ATOM 2229 C CA . GLY B 1 137 ? -7.773 5.902 -7.57 1 98.25 137 GLY B CA 1
ATOM 2230 C C . GLY B 1 1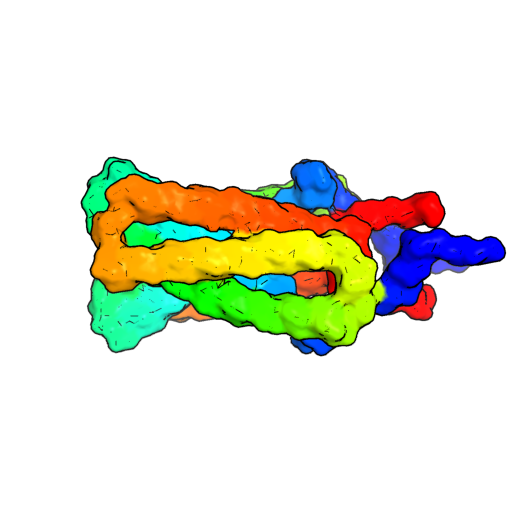37 ? -8.672 6.91 -6.891 1 98.25 137 GLY B C 1
ATOM 2231 O O . GLY B 1 137 ? -8.195 7.863 -6.273 1 98.25 137 GLY B O 1
ATOM 2232 N N . ILE B 1 138 ? -9.953 6.707 -6.965 1 98 138 ILE B N 1
ATOM 2233 C CA . ILE B 1 138 ? -10.93 7.633 -6.402 1 98 138 ILE B CA 1
ATOM 2234 C C . ILE B 1 138 ? -10.805 7.656 -4.883 1 98 138 ILE B C 1
ATOM 2236 O O . ILE B 1 138 ? -10.641 8.727 -4.285 1 98 138 ILE B O 1
ATOM 2240 N N . ALA B 1 139 ? -10.852 6.492 -4.273 1 98.31 139 ALA B N 1
ATOM 2241 C CA . ALA B 1 139 ? -10.766 6.406 -2.816 1 98.31 139 ALA B CA 1
ATOM 2242 C C . ALA B 1 139 ? -9.406 6.895 -2.316 1 98.31 139 ALA B C 1
ATOM 2244 O O . ALA B 1 139 ? -9.328 7.609 -1.316 1 98.31 139 ALA B O 1
ATOM 2245 N N . GLY B 1 140 ? -8.352 6.465 -3.018 1 96.81 140 GLY B N 1
ATOM 2246 C CA . GLY B 1 140 ? -7.012 6.898 -2.648 1 96.81 140 GLY B CA 1
ATOM 2247 C C . GLY B 1 140 ? -6.824 8.398 -2.738 1 96.81 140 GLY B C 1
ATOM 2248 O O . GLY B 1 140 ? -6.188 9.008 -1.873 1 96.81 140 GLY B O 1
ATOM 2249 N N . TRP B 1 141 ? -7.379 8.969 -3.783 1 95.81 141 TRP B N 1
ATOM 2250 C CA . TRP B 1 141 ? -7.277 10.414 -3.969 1 95.81 141 TRP B CA 1
ATOM 2251 C C . TRP B 1 141 ? -8.008 11.164 -2.859 1 95.81 141 TRP B C 1
ATOM 2253 O O . TRP B 1 141 ? -7.465 12.094 -2.264 1 95.81 141 TRP B O 1
ATOM 2263 N N . HIS B 1 142 ? -9.203 10.773 -2.623 1 95.31 142 HIS B N 1
ATOM 2264 C CA . HIS B 1 142 ? -9.984 11.406 -1.564 1 95.31 142 HIS B CA 1
ATOM 2265 C C . HIS B 1 142 ? -9.344 11.18 -0.199 1 95.31 142 HIS B C 1
ATOM 2267 O O . HIS B 1 142 ? -9.383 12.062 0.663 1 95.31 142 HIS B O 1
ATOM 2273 N N . GLY B 1 143 ? -8.797 9.992 0.042 1 94.69 143 GLY B N 1
ATOM 2274 C CA . GLY B 1 143 ? -8.07 9.742 1.279 1 94.69 143 GLY B CA 1
ATOM 2275 C C . GLY B 1 143 ? -6.855 10.633 1.452 1 94.69 143 GLY B C 1
ATOM 2276 O O . GLY B 1 143 ? -6.609 11.148 2.543 1 94.69 143 GLY B O 1
ATOM 2277 N N . GLY B 1 144 ? -6.09 10.711 0.382 1 92.44 144 GLY B N 1
ATOM 2278 C CA . GLY B 1 144 ? -4.961 11.633 0.405 1 92.44 144 GLY B CA 1
ATOM 2279 C C . GLY B 1 144 ? -5.359 13.062 0.718 1 92.44 144 GLY B C 1
ATOM 2280 O O . GLY B 1 144 ? -4.656 13.758 1.448 1 92.44 144 GLY B O 1
ATOM 2281 N N . LYS B 1 145 ? -6.445 13.547 0.159 1 92.19 145 LYS B N 1
ATOM 2282 C CA . LYS B 1 145 ? -6.953 14.891 0.427 1 92.19 145 LYS B CA 1
ATOM 2283 C C . LYS B 1 145 ? -7.215 15.086 1.917 1 92.19 145 LYS B C 1
ATOM 2285 O O . LYS B 1 145 ? -6.961 16.172 2.459 1 92.19 145 LYS B O 1
ATOM 2290 N N . LEU B 1 146 ? -7.746 14.102 2.559 1 92.06 146 LEU B N 1
ATOM 2291 C CA . LEU B 1 146 ? -8.031 14.195 3.986 1 92.06 146 LEU B CA 1
ATOM 2292 C C . LEU B 1 146 ? -6.742 14.375 4.785 1 92.06 146 LEU B C 1
ATOM 2294 O O . LEU B 1 146 ? -6.707 15.148 5.746 1 92.06 146 LEU B O 1
ATOM 2298 N N . VAL B 1 147 ? -5.727 13.703 4.395 1 87.69 147 VAL B N 1
ATOM 2299 C CA . VAL B 1 147 ? -4.457 13.758 5.109 1 87.69 147 VAL B CA 1
ATOM 2300 C C . VAL B 1 147 ? -3.709 15.039 4.738 1 87.69 147 VAL B C 1
ATOM 2302 O O . VAL B 1 147 ? -3.346 15.828 5.609 1 87.69 147 VAL B O 1
ATOM 2305 N N . PHE B 1 148 ? -3.645 15.336 3.504 1 85 148 PHE B N 1
ATOM 2306 C CA . PHE B 1 148 ? -2.695 16.344 3.049 1 85 148 PHE B CA 1
ATOM 2307 C C . PHE B 1 148 ? -3.359 17.719 2.959 1 85 148 PHE B C 1
ATOM 2309 O O . PHE B 1 148 ? -2.686 18.75 3.027 1 85 148 PHE B O 1
ATOM 2316 N N . ASP B 1 149 ? -4.637 17.766 2.818 1 82.75 149 ASP B N 1
ATOM 2317 C CA . ASP B 1 149 ? -5.34 19.047 2.764 1 82.75 149 ASP B CA 1
ATOM 2318 C C . ASP B 1 149 ? -5.992 19.375 4.102 1 82.75 149 ASP B C 1
ATOM 2320 O O . ASP B 1 149 ? -5.926 20.516 4.57 1 82.75 149 ASP B O 1
ATOM 2324 N N . HIS B 1 150 ? -6.547 18.406 4.766 1 81.25 150 HIS B N 1
ATOM 2325 C CA . HIS B 1 150 ? -7.352 18.672 5.953 1 81.25 150 HIS B CA 1
ATOM 2326 C C . HIS B 1 150 ? -6.59 18.328 7.227 1 81.25 150 HIS B C 1
ATOM 2328 O O . HIS B 1 150 ? -7.059 18.609 8.328 1 81.25 150 HIS B O 1
ATOM 2334 N N . GLY B 1 151 ? -5.461 17.656 7.07 1 79.94 151 GLY B N 1
ATOM 2335 C CA . GLY B 1 151 ? -4.613 17.375 8.219 1 79.94 151 GLY B CA 1
ATOM 2336 C C . GLY B 1 151 ? -5.199 16.328 9.148 1 79.94 151 GLY B C 1
ATOM 2337 O O . GLY B 1 151 ? -4.957 16.359 10.359 1 79.94 151 GLY B O 1
ATOM 2338 N N . ILE B 1 152 ? -6.035 15.547 8.641 1 78.19 152 ILE B N 1
ATOM 2339 C CA . ILE B 1 152 ? -6.637 14.508 9.461 1 78.19 152 ILE B CA 1
ATOM 2340 C C . ILE B 1 152 ? -5.562 13.516 9.906 1 78.19 152 ILE B C 1
ATOM 2342 O O . ILE B 1 152 ? -4.715 13.117 9.102 1 78.19 152 ILE B O 1
ATOM 2346 N N . GLY B 1 153 ? -5.562 13.156 11.195 1 77.25 153 GLY B N 1
ATOM 2347 C CA . GLY B 1 153 ? -4.617 12.195 11.75 1 77.25 153 GLY B CA 1
ATOM 2348 C C . GLY B 1 153 ? -3.381 12.844 12.344 1 77.25 153 GLY B C 1
ATOM 2349 O O . GLY B 1 153 ? -2.539 12.172 12.93 1 77.25 153 GLY B O 1
ATOM 2350 N N . LEU B 1 154 ? -3.17 14.125 12.102 1 75.06 154 LEU B N 1
ATOM 2351 C CA . LEU B 1 154 ? -1.98 14.836 12.562 1 75.06 154 LEU B CA 1
ATOM 2352 C C . LEU B 1 154 ? -1.962 14.945 14.078 1 75.06 154 LEU B C 1
ATOM 2354 O O . LEU B 1 154 ? -3.002 15.172 14.703 1 75.06 154 LEU B O 1
ATOM 2358 N N . MET B 1 155 ? -0.931 14.492 14.695 1 62.38 155 MET B N 1
ATOM 2359 C CA . MET B 1 155 ? -0.72 14.727 16.125 1 62.38 155 MET B CA 1
ATOM 2360 C C . MET B 1 155 ? -0.042 16.062 16.359 1 62.38 155 MET B C 1
ATOM 2362 O O . MET B 1 155 ? 0.378 16.375 17.469 1 62.38 155 MET B O 1
ATOM 2366 N N . VAL B 1 156 ? 0.007 16.953 15.484 1 52.5 156 VAL B N 1
ATOM 2367 C CA . VAL B 1 156 ? 0.766 18.188 15.734 1 52.5 156 VAL B CA 1
ATOM 2368 C C . VAL B 1 156 ? 0.258 18.844 17.016 1 52.5 156 VAL B C 1
ATOM 2370 O O . VAL B 1 156 ? -0.929 19.172 17.125 1 52.5 156 VAL B O 1
ATOM 2373 N N . SER B 1 157 ? 0.742 18.516 18.094 1 42.31 157 SER B N 1
ATOM 2374 C CA . SER B 1 157 ? 0.47 19.266 19.312 1 42.31 157 SER B CA 1
ATOM 2375 C C . SER B 1 157 ? 0.523 20.766 19.062 1 42.31 157 SER B C 1
ATOM 2377 O O . SER B 1 157 ? 1.548 21.297 18.625 1 42.31 157 SER B O 1
ATOM 2379 N N . THR B 1 158 ? -0.384 21.344 18.344 1 37.81 158 THR B N 1
ATOM 2380 C CA . THR B 1 158 ? -0.498 22.797 18.406 1 37.81 158 THR B CA 1
ATOM 2381 C C . THR B 1 158 ? -0.088 23.312 19.781 1 37.81 158 THR B C 1
ATOM 2383 O O . THR B 1 158 ? -0.093 24.516 20.016 1 37.81 158 THR B O 1
ATOM 2386 N N . LYS B 1 159 ? -0.122 22.656 20.844 1 38.38 159 LYS B N 1
ATOM 2387 C CA . LYS B 1 159 ? -0.013 23.266 22.172 1 38.38 159 LYS B CA 1
ATOM 2388 C C . LYS B 1 159 ? 1.353 23.922 22.359 1 38.38 159 LYS B C 1
ATOM 2390 O O . LYS B 1 159 ? 1.636 24.484 23.422 1 38.38 159 LYS B O 1
ATOM 2395 N N . ASP B 1 160 ? 2.576 23.719 21.625 1 31.45 160 ASP B N 1
ATOM 2396 C CA . ASP B 1 160 ? 3.529 24.625 22.266 1 31.45 160 ASP B CA 1
ATOM 2397 C C . ASP B 1 160 ? 3.291 26.078 21.828 1 31.45 160 ASP B C 1
ATOM 2399 O O . ASP B 1 160 ? 2.967 26.328 20.672 1 31.45 160 ASP B O 1
#

Solvent-accessible surface area (backbone atoms only — not comparable to full-atom values): 15619 Å² total; per-residue (Å²): 125,84,71,50,73,66,56,52,53,67,69,39,64,39,52,56,83,54,46,59,96,73,40,38,46,29,71,68,36,46,28,39,23,49,33,24,37,47,45,22,34,49,22,40,51,50,20,71,72,67,64,46,65,64,26,29,53,50,23,37,54,28,21,41,52,17,19,56,41,26,47,54,22,46,52,43,41,49,49,38,40,70,71,24,65,32,41,53,73,32,67,64,50,52,54,22,48,52,36,41,52,50,29,35,50,43,28,40,52,51,23,52,53,26,71,76,40,36,81,58,37,78,64,60,44,43,51,48,26,49,52,34,38,52,29,41,51,52,20,49,49,41,46,46,44,39,40,29,54,66,45,47,37,33,58,57,69,72,78,120,125,85,71,49,73,67,57,51,52,67,69,38,65,40,52,57,81,57,46,60,96,73,40,40,46,29,72,70,36,46,28,40,22,48,32,23,37,46,47,22,33,49,22,40,51,49,21,71,73,67,63,45,66,64,26,30,54,51,24,36,53,29,20,42,51,16,19,55,42,26,48,54,22,47,52,43,42,49,49,37,39,71,72,25,65,32,40,54,73,34,68,64,50,52,53,24,49,52,35,42,52,50,28,35,49,43,28,40,51,50,23,52,54,26,71,76,40,36,80,58,37,77,65,62,44,44,51,48,27,49,54,32,38,54,30,41,50,52,20,48,50,40,47,46,42,39,40,29,57,66,45,46,37,34,58,58,68,72,78,118